Protein AF-A0A2V9NYI6-F1 (afdb_monomer)

Structure (mmCIF, N/CA/C/O backbone):
data_AF-A0A2V9NYI6-F1
#
_entry.id   AF-A0A2V9NYI6-F1
#
loop_
_atom_site.group_PDB
_atom_site.id
_atom_site.type_symbol
_atom_site.label_atom_id
_atom_site.label_alt_id
_atom_site.label_comp_id
_atom_site.label_asym_id
_atom_site.label_entity_id
_atom_site.label_seq_id
_atom_site.pdbx_PDB_ins_code
_atom_site.Cartn_x
_atom_site.Cartn_y
_atom_site.Cartn_z
_atom_site.occupancy
_atom_site.B_iso_or_equiv
_atom_site.auth_seq_id
_atom_site.auth_comp_id
_atom_site.auth_asym_id
_atom_site.auth_atom_id
_atom_site.pdbx_PDB_model_num
ATOM 1 N N . GLY A 1 1 ? 10.984 2.498 -22.097 1.00 88.19 1 GLY A N 1
ATOM 2 C CA . GLY A 1 1 ? 9.649 2.564 -21.477 1.00 88.19 1 GLY A CA 1
ATOM 3 C C . GLY A 1 1 ? 9.817 3.025 -20.049 1.00 88.19 1 GLY A C 1
ATOM 4 O O . GLY A 1 1 ? 10.880 3.560 -19.742 1.00 88.19 1 GLY A O 1
ATOM 5 N N . GLY A 1 2 ? 8.797 2.818 -19.221 1.00 92.88 2 GLY A N 1
ATOM 6 C CA . GLY A 1 2 ? 8.799 3.227 -17.817 1.00 92.88 2 GLY A CA 1
ATOM 7 C C . GLY A 1 2 ? 8.764 4.742 -17.601 1.00 92.88 2 GLY A C 1
ATOM 8 O O . GLY A 1 2 ? 8.770 5.533 -18.553 1.00 92.88 2 GLY A O 1
ATOM 9 N N . PHE A 1 3 ? 8.763 5.135 -16.338 1.00 96.25 3 PHE A N 1
ATOM 10 C CA . PHE A 1 3 ? 8.703 6.508 -15.846 1.00 96.25 3 PHE A CA 1
ATOM 11 C C . PHE A 1 3 ? 10.046 6.903 -15.227 1.00 96.25 3 PHE A C 1
ATOM 13 O O . PHE A 1 3 ? 10.869 6.061 -14.883 1.00 96.25 3 PHE A O 1
ATOM 20 N N . TYR A 1 4 ? 10.370 8.191 -15.194 1.00 95.12 4 TYR A N 1
ATOM 21 C CA . TYR A 1 4 ? 11.504 8.638 -14.378 1.00 95.12 4 TYR A CA 1
ATOM 22 C C . TYR A 1 4 ? 11.042 8.749 -12.931 1.00 95.12 4 TYR A C 1
ATOM 24 O O . TYR A 1 4 ? 9.894 9.123 -12.702 1.00 95.12 4 TYR A O 1
ATOM 32 N N . TRP A 1 5 ? 11.933 8.471 -11.978 1.00 93.31 5 TRP A N 1
ATOM 33 C CA . TRP A 1 5 ? 11.621 8.638 -10.557 1.00 93.31 5 TRP A CA 1
ATOM 34 C C . TRP A 1 5 ? 11.228 10.085 -10.221 1.00 93.31 5 TRP A C 1
ATOM 36 O O . TRP A 1 5 ? 10.284 10.328 -9.479 1.00 93.31 5 TRP A O 1
ATOM 46 N N . GLY A 1 6 ? 11.914 11.056 -10.827 1.00 93.69 6 GLY A N 1
ATOM 47 C CA . GLY A 1 6 ? 11.567 12.464 -10.711 1.00 93.69 6 GLY A CA 1
ATOM 48 C C . GLY A 1 6 ? 12.192 13.307 -11.816 1.00 93.69 6 GLY A C 1
ATOM 49 O O . GLY A 1 6 ? 13.133 12.888 -12.496 1.00 93.69 6 GLY A O 1
ATOM 50 N N . VAL A 1 7 ? 11.656 14.511 -11.986 1.00 94.50 7 VAL A N 1
ATOM 51 C CA . VAL A 1 7 ? 12.151 15.545 -12.902 1.00 94.50 7 VAL A CA 1
ATOM 52 C C . VAL A 1 7 ? 12.201 16.888 -12.174 1.00 94.50 7 VAL A C 1
ATOM 54 O O . VAL A 1 7 ? 11.566 17.052 -11.133 1.00 94.50 7 VAL A O 1
ATOM 57 N N . ASP A 1 8 ? 12.983 17.828 -12.692 1.00 91.88 8 ASP A N 1
ATOM 58 C CA . ASP A 1 8 ? 12.976 19.218 -12.238 1.00 91.88 8 ASP A CA 1
ATOM 59 C C . ASP A 1 8 ? 11.776 20.010 -12.796 1.00 91.88 8 ASP A C 1
ATOM 61 O O . ASP A 1 8 ? 10.969 19.499 -13.580 1.00 91.88 8 ASP A O 1
ATOM 65 N N . ASP A 1 9 ? 11.682 21.290 -12.427 1.00 92.44 9 ASP A N 1
ATOM 66 C CA . ASP A 1 9 ? 10.608 22.205 -12.849 1.00 92.44 9 ASP A CA 1
ATOM 67 C C . ASP A 1 9 ? 10.591 22.485 -14.368 1.00 92.44 9 ASP A C 1
ATOM 69 O O . ASP A 1 9 ? 9.656 23.096 -14.893 1.00 92.44 9 ASP A O 1
ATOM 73 N N . HIS A 1 10 ? 11.613 22.035 -15.102 1.00 94.19 10 HIS A N 1
ATOM 74 C CA . HIS A 1 10 ? 11.709 22.099 -16.561 1.00 94.19 10 HIS A CA 1
ATOM 75 C C . HIS A 1 10 ? 11.450 20.740 -17.232 1.00 94.19 10 HIS A C 1
ATOM 77 O O . HIS A 1 10 ? 11.615 20.602 -18.451 1.00 94.19 10 HIS A O 1
ATOM 83 N N . GLY A 1 11 ? 11.047 19.732 -16.457 1.00 94.19 11 GLY A N 1
ATOM 84 C CA . GLY A 1 11 ? 10.798 18.376 -16.932 1.00 94.19 11 GLY A CA 1
ATOM 85 C C . GLY A 1 11 ? 12.071 17.611 -17.299 1.00 94.19 11 GLY A C 1
ATOM 86 O O . GLY A 1 11 ? 11.992 16.640 -18.053 1.00 94.19 11 GLY A O 1
ATOM 87 N N . GLN A 1 12 ? 13.241 18.042 -16.818 1.00 94.50 12 GLN A N 1
ATOM 88 C CA . GLN A 1 12 ? 14.518 17.377 -17.063 1.00 94.50 12 GLN A CA 1
ATOM 89 C C . GLN A 1 12 ? 14.893 16.463 -15.898 1.00 94.50 12 GLN A C 1
ATOM 91 O O . GLN A 1 12 ? 14.591 16.724 -14.736 1.00 94.50 12 GLN A O 1
ATOM 96 N N . VAL A 1 13 ? 15.583 15.370 -16.211 1.00 92.56 13 VAL A N 1
ATOM 97 C CA . VAL A 1 13 ? 16.106 14.459 -15.191 1.00 92.56 13 VAL A CA 1
ATOM 98 C C . VAL A 1 13 ? 17.299 15.117 -14.501 1.00 92.56 13 VAL A C 1
ATOM 100 O O . VAL A 1 13 ? 18.278 15.479 -15.154 1.00 92.56 13 VAL A O 1
ATOM 103 N N . SER A 1 14 ? 17.230 15.247 -13.177 1.00 88.75 14 SER A N 1
ATOM 104 C CA . SER A 1 14 ? 18.322 15.795 -12.372 1.00 88.75 14 SER A CA 1
ATOM 105 C C . SER A 1 14 ? 19.347 14.718 -12.003 1.00 88.75 14 SER A C 1
ATOM 107 O O . SER A 1 14 ? 19.057 13.520 -12.021 1.00 88.75 14 SER A O 1
ATOM 109 N N . SER A 1 15 ? 20.548 15.133 -11.590 1.00 87.25 15 SER A N 1
ATOM 110 C CA . SER A 1 15 ? 21.557 14.212 -11.047 1.00 87.25 15 SER A CA 1
ATOM 111 C C . SER A 1 15 ? 21.114 13.531 -9.749 1.00 87.25 15 SER A C 1
ATOM 113 O O . SER A 1 15 ? 21.658 12.489 -9.402 1.00 87.25 15 SER A O 1
ATOM 115 N N . PHE A 1 16 ? 20.151 14.119 -9.032 1.00 86.94 16 PHE A N 1
ATOM 116 C CA . PHE A 1 16 ? 19.568 13.525 -7.833 1.00 86.94 16 PHE A CA 1
ATOM 117 C C . PHE A 1 16 ? 18.639 12.363 -8.192 1.00 86.94 16 PHE A C 1
ATOM 119 O O . PHE A 1 16 ? 18.794 11.268 -7.659 1.00 86.94 16 PHE A O 1
ATOM 126 N N . TYR A 1 17 ? 17.711 12.578 -9.128 1.00 88.81 17 TYR A N 1
ATOM 127 C CA . TYR A 1 17 ? 16.743 11.551 -9.511 1.00 88.81 17 TYR A CA 1
ATOM 128 C C . TYR A 1 17 ? 17.335 10.477 -10.421 1.00 88.81 17 TYR A C 1
ATOM 130 O O . TYR A 1 17 ? 16.938 9.318 -10.322 1.00 88.81 17 TYR A O 1
ATOM 138 N N . THR A 1 18 ? 18.340 10.824 -11.232 1.00 88.88 18 THR A N 1
ATOM 139 C CA . THR A 1 18 ? 18.958 9.934 -12.229 1.00 88.88 18 THR A CA 1
ATOM 140 C C . THR A 1 18 ? 17.935 9.370 -13.232 1.00 88.88 18 THR A C 1
ATOM 142 O O . THR A 1 18 ? 16.740 9.646 -13.153 1.00 88.88 18 THR A O 1
ATOM 145 N N . ASP A 1 19 ? 18.383 8.610 -14.233 1.00 92.62 19 ASP A N 1
ATOM 146 C CA . ASP A 1 19 ? 17.504 8.051 -15.272 1.00 92.62 19 ASP A CA 1
ATOM 147 C C . ASP A 1 19 ? 17.144 6.569 -15.074 1.00 92.62 19 ASP A C 1
ATOM 149 O O . ASP A 1 19 ? 16.480 5.975 -15.935 1.00 92.62 19 ASP A O 1
ATOM 153 N N . ARG A 1 20 ? 17.542 5.993 -13.931 1.00 93.38 20 ARG A N 1
ATOM 154 C CA . ARG A 1 20 ? 17.154 4.643 -13.509 1.00 93.38 20 ARG A CA 1
ATOM 155 C C . ARG A 1 20 ? 15.648 4.530 -13.278 1.00 93.38 20 ARG A C 1
ATOM 157 O O . ARG A 1 20 ? 14.917 5.522 -13.238 1.00 93.38 20 ARG A O 1
ATOM 164 N N . LYS A 1 21 ? 15.195 3.289 -13.152 1.00 95.75 21 LYS A N 1
ATOM 165 C CA . LYS A 1 21 ? 13.795 2.905 -12.997 1.00 95.75 21 LYS A CA 1
ATOM 166 C C . LYS A 1 21 ? 13.643 2.194 -11.667 1.00 95.75 21 LYS A C 1
ATOM 168 O O . LYS A 1 21 ? 14.296 1.181 -11.439 1.00 95.75 21 LYS A O 1
ATOM 173 N N . GLU A 1 22 ? 12.815 2.749 -10.798 1.00 95.56 22 GLU A N 1
ATOM 174 C CA . GLU A 1 22 ? 12.579 2.224 -9.455 1.00 95.56 22 GLU A CA 1
ATOM 175 C C . GLU A 1 22 ? 11.154 1.735 -9.373 1.00 95.56 22 GLU A C 1
ATOM 177 O O . GLU A 1 22 ? 10.208 2.466 -9.683 1.00 95.56 22 GLU A O 1
ATOM 182 N N . LEU A 1 23 ? 11.015 0.466 -9.011 1.00 97.44 23 LEU A N 1
ATOM 183 C CA . LEU A 1 23 ? 9.794 -0.254 -9.299 1.00 97.44 23 LEU A CA 1
ATOM 184 C C . LEU A 1 23 ? 8.616 0.199 -8.434 1.00 97.44 23 LEU A C 1
ATOM 186 O O . LEU A 1 23 ? 7.486 0.188 -8.912 1.00 97.44 23 LEU A O 1
ATOM 190 N N . TYR A 1 24 ? 8.883 0.701 -7.228 1.00 97.81 24 TYR A N 1
ATOM 191 C CA . TYR A 1 24 ? 7.901 1.419 -6.417 1.00 97.81 24 TYR A CA 1
ATOM 192 C C . TYR A 1 24 ? 7.242 2.570 -7.200 1.00 97.81 24 TYR A C 1
ATOM 194 O O . TYR A 1 24 ? 6.019 2.663 -7.292 1.00 97.81 24 TYR A O 1
ATOM 202 N N . GLY A 1 25 ? 8.048 3.426 -7.837 1.00 97.06 25 GLY A N 1
ATOM 203 C CA . GLY A 1 25 ? 7.551 4.582 -8.589 1.00 97.06 25 GLY A CA 1
ATOM 204 C C . GLY A 1 25 ? 6.840 4.174 -9.880 1.00 97.06 25 GLY A C 1
ATOM 205 O O . GLY A 1 25 ? 5.791 4.725 -10.216 1.00 97.06 25 GLY A O 1
ATOM 206 N N . GLU A 1 26 ? 7.368 3.164 -10.577 1.00 98.25 26 GLU A N 1
ATOM 207 C CA . GLU A 1 26 ? 6.705 2.548 -11.738 1.00 98.25 26 GLU A CA 1
ATOM 208 C C . GLU A 1 26 ? 5.322 1.990 -11.365 1.00 98.25 26 GLU A C 1
ATOM 210 O O . GLU A 1 26 ? 4.350 2.188 -12.100 1.00 98.25 26 GLU A O 1
ATOM 215 N N . SER A 1 27 ? 5.224 1.342 -10.199 1.00 98.44 27 SER A N 1
ATOM 216 C CA . SER A 1 27 ? 3.981 0.793 -9.659 1.00 98.44 27 SER A CA 1
ATOM 217 C C . SER A 1 27 ? 2.930 1.884 -9.442 1.00 98.44 27 SER A C 1
ATOM 219 O O . SER A 1 27 ? 1.807 1.773 -9.938 1.00 98.44 27 SER A O 1
ATOM 221 N N . PHE A 1 28 ? 3.301 2.991 -8.791 1.00 98.50 28 PHE A N 1
ATOM 222 C CA . PHE A 1 28 ? 2.385 4.112 -8.563 1.00 98.50 28 PHE A CA 1
ATOM 223 C C . PHE A 1 28 ? 1.978 4.836 -9.849 1.00 98.50 28 PHE A C 1
ATOM 225 O O . PHE A 1 28 ? 0.821 5.239 -9.993 1.00 98.50 28 PHE A O 1
ATOM 232 N N . ALA A 1 29 ? 2.885 4.974 -10.818 1.00 98.25 29 ALA A N 1
ATOM 233 C CA . ALA A 1 29 ? 2.543 5.543 -12.118 1.00 98.25 29 ALA A CA 1
ATOM 234 C C . ALA A 1 29 ? 1.521 4.668 -12.867 1.00 98.25 29 ALA A C 1
ATOM 236 O O . ALA A 1 29 ? 0.571 5.184 -13.467 1.00 98.25 29 ALA A O 1
ATOM 237 N N . MET A 1 30 ? 1.668 3.341 -12.784 1.00 98.62 30 MET A N 1
ATOM 238 C CA . MET A 1 30 ? 0.689 2.394 -13.314 1.00 98.62 30 MET A CA 1
ATOM 239 C C . MET A 1 30 ? -0.650 2.480 -12.570 1.00 98.62 30 MET A C 1
ATOM 241 O O . MET A 1 30 ? -1.689 2.572 -13.229 1.00 98.62 30 MET A O 1
ATOM 245 N N . TYR A 1 31 ? -0.633 2.501 -11.232 1.00 98.75 31 TYR A N 1
ATOM 246 C CA . TYR A 1 31 ? -1.831 2.659 -10.401 1.00 98.75 31 TYR A CA 1
ATOM 247 C C . TYR A 1 31 ? -2.599 3.925 -10.789 1.00 98.75 31 TYR A C 1
ATOM 249 O O . TYR A 1 31 ? -3.788 3.861 -11.098 1.00 98.75 31 TYR A O 1
ATOM 257 N N . GLY A 1 32 ? -1.913 5.071 -10.858 1.00 98.38 32 GLY A N 1
ATOM 258 C CA . GLY A 1 32 ? -2.522 6.351 -11.214 1.00 98.38 32 GLY A CA 1
ATOM 259 C C . GLY A 1 32 ? -3.162 6.334 -12.603 1.00 98.38 32 GLY A C 1
ATOM 260 O O . GLY A 1 32 ? -4.282 6.815 -12.772 1.00 98.38 32 GLY A O 1
ATOM 261 N N . ALA A 1 33 ? -2.501 5.728 -13.594 1.00 98.56 33 ALA A N 1
ATOM 262 C CA . ALA A 1 33 ? -3.057 5.576 -14.938 1.00 98.56 33 ALA A CA 1
ATOM 263 C C . ALA A 1 33 ? -4.285 4.643 -14.968 1.00 98.56 33 ALA A C 1
ATOM 265 O O . ALA A 1 33 ? -5.275 4.948 -15.638 1.00 98.56 33 ALA A O 1
ATOM 266 N N . ALA A 1 34 ? -4.257 3.536 -14.218 1.00 98.69 34 ALA A N 1
ATOM 267 C CA . ALA A 1 34 ? -5.380 2.606 -14.107 1.00 98.69 34 ALA A CA 1
ATOM 268 C C . ALA A 1 34 ? -6.585 3.241 -13.388 1.00 98.69 34 ALA A C 1
ATOM 270 O O . ALA A 1 34 ? -7.704 3.183 -13.900 1.00 98.69 34 ALA A O 1
ATOM 271 N N . ALA A 1 35 ? -6.360 3.929 -12.267 1.00 98.31 35 ALA A N 1
ATOM 272 C CA . ALA A 1 35 ? -7.393 4.660 -11.535 1.00 98.31 35 ALA A CA 1
ATOM 273 C C . ALA A 1 35 ? -7.983 5.812 -12.371 1.00 98.31 35 ALA A C 1
ATOM 275 O O . ALA A 1 35 ? -9.201 5.999 -12.412 1.00 98.31 35 ALA A O 1
ATOM 276 N N . ALA A 1 36 ? -7.150 6.546 -13.119 1.00 98.44 36 ALA A N 1
ATOM 277 C CA . ALA A 1 36 ? -7.620 7.569 -14.053 1.00 98.44 36 ALA A CA 1
ATOM 278 C C . ALA A 1 36 ? -8.498 6.964 -15.159 1.00 98.44 36 ALA A C 1
ATOM 280 O O . ALA A 1 36 ? -9.546 7.526 -15.488 1.00 98.44 36 ALA A O 1
ATOM 281 N N . SER A 1 37 ? -8.122 5.800 -15.700 1.00 98.38 37 SER A N 1
ATOM 282 C CA . SER A 1 37 ? -8.957 5.059 -16.650 1.00 98.38 37 SER A CA 1
ATOM 283 C C . SER A 1 37 ? -10.294 4.656 -16.030 1.00 98.38 37 SER A C 1
ATOM 285 O O . SER A 1 37 ? -11.325 4.808 -16.680 1.00 98.38 37 SER A O 1
ATOM 287 N N . GLN A 1 38 ? -10.303 4.170 -14.786 1.00 97.94 38 GLN A N 1
ATOM 288 C CA . GLN A 1 38 ? -11.533 3.791 -14.085 1.00 97.94 38 GLN A CA 1
ATOM 289 C C . GLN A 1 38 ? -12.474 4.989 -13.910 1.00 97.94 38 GLN A C 1
ATOM 291 O O . GLN A 1 38 ? -13.672 4.881 -14.162 1.00 97.94 38 GLN A O 1
ATOM 296 N N . ALA A 1 39 ? -11.930 6.142 -13.517 1.00 97.75 39 ALA A N 1
ATOM 297 C CA . ALA A 1 39 ? -12.712 7.341 -13.236 1.00 97.75 39 ALA A CA 1
ATOM 298 C C . ALA A 1 39 ? -13.228 8.050 -14.500 1.00 97.75 39 ALA A C 1
ATOM 300 O O . ALA A 1 39 ? -14.298 8.655 -14.473 1.00 97.75 39 ALA A O 1
ATOM 301 N N . THR A 1 40 ? -12.471 8.010 -15.600 1.00 98.12 40 THR A N 1
ATOM 302 C CA . THR A 1 40 ? -12.741 8.838 -16.794 1.00 98.12 40 THR A CA 1
ATOM 303 C C . THR A 1 40 ? -13.152 8.047 -18.029 1.00 98.12 40 THR A C 1
ATOM 305 O O . THR A 1 40 ? -13.671 8.632 -18.977 1.00 98.12 40 THR A O 1
ATOM 308 N N . SER A 1 41 ? -12.918 6.731 -18.045 1.00 96.62 41 SER A N 1
ATOM 309 C CA . SER A 1 41 ? -13.017 5.887 -19.244 1.00 96.62 41 SER A CA 1
ATOM 310 C C . SER A 1 41 ? -12.140 6.353 -20.423 1.00 96.62 41 SER A C 1
ATOM 312 O O . SER A 1 41 ? -12.419 5.990 -21.567 1.00 96.62 41 SER A O 1
ATOM 314 N N . ASP A 1 42 ? -11.084 7.148 -20.185 1.00 97.38 42 ASP A N 1
ATOM 315 C CA . ASP A 1 42 ? -10.164 7.585 -21.243 1.00 97.38 42 ASP A CA 1
ATOM 316 C C . ASP A 1 42 ? -9.298 6.406 -21.738 1.00 97.38 42 ASP A C 1
ATOM 318 O O . ASP A 1 42 ? -8.459 5.892 -20.986 1.00 97.38 42 ASP A O 1
ATOM 322 N N . PRO A 1 43 ? -9.415 5.992 -23.017 1.00 97.69 43 PRO A N 1
ATOM 323 C CA . PRO A 1 43 ? -8.613 4.898 -23.560 1.00 97.69 43 PRO A CA 1
ATOM 324 C C . PRO A 1 43 ? -7.103 5.181 -23.546 1.00 97.69 43 PRO A C 1
ATOM 326 O O . PRO A 1 43 ? -6.311 4.238 -23.569 1.00 97.69 43 PRO A O 1
ATOM 329 N N . LYS A 1 44 ? -6.669 6.448 -23.496 1.00 98.44 44 LYS A N 1
ATOM 330 C CA . LYS A 1 44 ? -5.244 6.798 -23.374 1.00 98.44 44 LYS A CA 1
ATOM 331 C C . LYS A 1 44 ? -4.697 6.477 -21.988 1.00 98.44 44 LYS A C 1
ATOM 333 O O . LYS A 1 44 ? -3.563 6.011 -21.896 1.00 98.44 44 LYS A O 1
ATOM 338 N N . ALA A 1 45 ? -5.490 6.697 -20.938 1.00 98.44 45 ALA A N 1
ATOM 339 C CA . ALA A 1 45 ? -5.114 6.347 -19.571 1.00 98.44 45 ALA A CA 1
ATOM 340 C C . ALA A 1 45 ? -4.970 4.825 -19.431 1.00 98.44 45 ALA A C 1
ATOM 342 O O . ALA A 1 45 ? -3.949 4.345 -18.938 1.00 98.44 45 ALA A O 1
ATOM 343 N N . LEU A 1 46 ? -5.923 4.065 -19.986 1.00 98.62 46 LEU A N 1
ATOM 344 C CA . LEU A 1 46 ? -5.834 2.606 -20.029 1.00 98.62 46 LEU A CA 1
ATOM 345 C C . LEU A 1 46 ? -4.582 2.137 -20.777 1.00 98.62 46 LEU A C 1
ATOM 347 O O . LEU A 1 46 ? -3.834 1.303 -20.274 1.00 98.62 46 LEU A O 1
ATOM 351 N N . LEU A 1 47 ? -4.325 2.689 -21.966 1.00 98.62 47 LEU A N 1
ATOM 352 C CA . LEU A 1 47 ? -3.152 2.330 -22.761 1.00 98.62 47 LEU A CA 1
ATOM 353 C C . LEU A 1 47 ? -1.840 2.642 -22.025 1.00 98.62 47 LEU A C 1
ATOM 355 O O . LEU A 1 47 ? -0.894 1.859 -22.113 1.00 98.62 47 LEU A O 1
ATOM 359 N N . LEU A 1 48 ? -1.773 3.756 -21.290 1.00 98.62 48 LEU A N 1
ATOM 360 C CA . LEU A 1 48 ? -0.613 4.097 -20.467 1.00 98.62 48 LEU A CA 1
ATOM 361 C C . LEU A 1 48 ? -0.391 3.056 -19.362 1.00 98.62 48 LEU A C 1
ATOM 363 O O . LEU A 1 48 ? 0.726 2.557 -19.234 1.00 98.62 48 LEU A O 1
ATOM 367 N N . ALA A 1 49 ? -1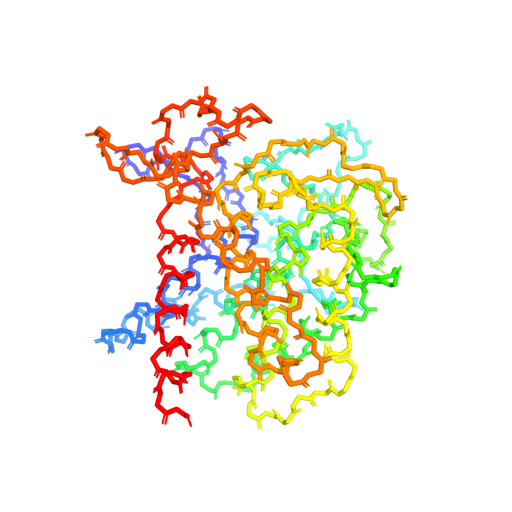.446 2.671 -18.637 1.00 98.62 49 ALA A N 1
ATOM 368 C CA . ALA A 1 49 ? -1.374 1.647 -17.593 1.00 98.62 49 ALA A CA 1
ATOM 369 C C . ALA A 1 49 ? -0.951 0.277 -18.157 1.00 98.62 49 ALA A C 1
ATOM 371 O O . ALA A 1 49 ? -0.061 -0.378 -17.620 1.00 98.62 49 ALA A O 1
ATOM 372 N N . GLN A 1 50 ? -1.512 -0.122 -19.303 1.00 98.81 50 GLN A N 1
ATOM 373 C CA . GLN A 1 50 ? -1.132 -1.353 -20.006 1.00 98.81 50 GLN A CA 1
ATOM 374 C C . GLN A 1 50 ? 0.340 -1.349 -20.434 1.00 98.81 50 GLN A C 1
ATOM 376 O O . GLN A 1 50 ? 1.029 -2.362 -20.322 1.00 98.81 50 GLN A O 1
ATOM 381 N N . ASN A 1 51 ? 0.834 -0.221 -20.949 1.00 98.56 51 ASN A N 1
ATOM 382 C CA . ASN A 1 51 ? 2.230 -0.093 -21.361 1.00 98.56 51 ASN A CA 1
ATOM 383 C C . ASN A 1 51 ? 3.183 -0.101 -20.161 1.00 98.56 51 ASN A C 1
ATOM 385 O O . ASN A 1 51 ? 4.260 -0.687 -20.268 1.00 98.56 51 ASN A O 1
ATOM 389 N N . ALA A 1 52 ? 2.783 0.501 -19.038 1.00 98.62 52 ALA A N 1
ATOM 390 C CA . ALA A 1 52 ? 3.516 0.436 -17.778 1.00 98.62 52 ALA A CA 1
ATOM 391 C C . ALA A 1 52 ? 3.623 -1.013 -17.285 1.00 98.62 52 ALA A C 1
ATOM 393 O O . ALA A 1 52 ? 4.735 -1.513 -17.128 1.00 98.62 52 ALA A O 1
ATOM 394 N N . PHE A 1 53 ? 2.495 -1.728 -17.183 1.00 98.81 53 PHE A N 1
ATOM 395 C CA . PHE A 1 53 ? 2.465 -3.145 -16.810 1.00 98.81 53 PHE A CA 1
ATOM 396 C C . PHE A 1 53 ? 3.364 -4.000 -17.699 1.00 98.81 53 PHE A C 1
ATOM 398 O O . PHE A 1 53 ? 4.213 -4.728 -17.201 1.00 98.81 53 PHE A O 1
ATOM 405 N N . ARG A 1 54 ? 3.224 -3.894 -19.027 1.00 98.69 54 ARG A N 1
ATOM 406 C CA . ARG A 1 54 ? 4.046 -4.681 -19.960 1.00 98.69 54 ARG A CA 1
ATOM 407 C C . ARG A 1 54 ? 5.531 -4.388 -19.783 1.00 98.69 54 ARG A C 1
ATOM 409 O O . ARG A 1 54 ? 6.341 -5.303 -19.899 1.00 98.69 54 ARG A O 1
ATOM 416 N N . TRP A 1 55 ? 5.898 -3.131 -19.528 1.00 98.56 55 TRP A N 1
ATOM 417 C CA . TRP A 1 55 ? 7.289 -2.760 -19.293 1.00 98.56 55 TRP A CA 1
ATOM 418 C C . TRP A 1 55 ? 7.807 -3.345 -17.972 1.00 98.56 55 TRP A C 1
ATOM 420 O O . TRP A 1 55 ? 8.855 -3.989 -17.999 1.00 98.56 55 TRP A O 1
ATOM 430 N N . ILE A 1 56 ? 7.050 -3.203 -16.878 1.00 98.62 56 ILE A N 1
ATOM 431 C CA . ILE A 1 56 ? 7.345 -3.801 -15.565 1.00 98.62 56 ILE A CA 1
ATOM 432 C C . ILE A 1 56 ? 7.506 -5.320 -15.696 1.00 98.62 56 ILE A C 1
ATOM 434 O O . ILE A 1 56 ? 8.550 -5.860 -15.341 1.00 98.62 56 ILE A O 1
ATOM 438 N N . ASP A 1 57 ? 6.520 -6.010 -16.271 1.00 98.56 57 ASP A N 1
ATOM 439 C CA . ASP A 1 57 ? 6.513 -7.473 -16.347 1.00 98.56 57 ASP A CA 1
ATOM 440 C C . ASP A 1 57 ? 7.641 -8.025 -17.220 1.00 98.56 57 ASP A C 1
ATOM 442 O O . ASP A 1 57 ? 8.268 -9.020 -16.876 1.00 98.56 57 ASP A O 1
ATOM 446 N N . THR A 1 58 ? 7.954 -7.348 -18.328 1.00 98.31 58 THR A N 1
ATOM 447 C CA . THR A 1 58 ? 9.005 -7.801 -19.252 1.00 98.31 58 THR A CA 1
ATOM 448 C C . THR A 1 58 ? 10.408 -7.660 -18.662 1.00 98.31 58 THR A C 1
ATOM 450 O O . THR A 1 58 ? 11.266 -8.495 -18.941 1.00 98.31 58 THR A O 1
ATOM 453 N N . HIS A 1 59 ? 10.672 -6.590 -17.906 1.00 98.25 59 HIS A N 1
ATOM 454 C CA . HIS A 1 59 ? 12.040 -6.230 -17.509 1.00 98.25 59 HIS A CA 1
ATOM 455 C C . HIS A 1 59 ? 12.342 -6.530 -16.040 1.00 98.25 59 HIS A C 1
ATOM 457 O O . HIS A 1 59 ? 13.492 -6.810 -15.708 1.00 98.25 59 HIS A O 1
ATOM 463 N N . ALA A 1 60 ? 11.336 -6.451 -15.167 1.00 98.06 60 ALA A N 1
ATOM 464 C CA . ALA A 1 60 ? 11.525 -6.491 -13.722 1.00 98.06 60 ALA A CA 1
ATOM 465 C C . ALA A 1 60 ? 11.015 -7.773 -13.059 1.00 98.06 60 ALA A C 1
ATOM 467 O O . ALA A 1 60 ? 11.416 -8.034 -11.928 1.00 98.06 60 ALA A O 1
ATOM 468 N N . HIS A 1 61 ? 10.164 -8.574 -13.713 1.00 98.69 61 HIS A N 1
ATOM 469 C CA . HIS A 1 61 ? 9.748 -9.870 -13.161 1.00 98.69 61 HIS A CA 1
ATOM 470 C C . HIS A 1 61 ? 10.956 -10.807 -13.041 1.00 98.69 61 HIS A C 1
ATOM 472 O O . HIS A 1 61 ? 11.766 -10.912 -13.963 1.00 98.69 61 HIS A O 1
ATOM 478 N N . ASP A 1 62 ? 11.086 -11.490 -11.905 1.00 98.38 62 ASP A N 1
ATOM 479 C CA . ASP A 1 62 ? 12.092 -12.524 -11.674 1.00 98.38 62 ASP A CA 1
ATOM 480 C C . ASP A 1 62 ? 11.496 -13.901 -12.015 1.00 98.38 62 ASP A C 1
ATOM 482 O O . ASP A 1 62 ? 10.854 -14.526 -11.164 1.00 98.38 62 ASP A O 1
ATOM 486 N N . PRO A 1 63 ? 11.741 -14.448 -13.222 1.00 97.00 63 PRO A N 1
ATOM 487 C CA . PRO A 1 63 ? 11.172 -15.733 -13.618 1.00 97.00 63 PRO A CA 1
ATOM 488 C C . PRO A 1 63 ? 11.771 -16.918 -12.851 1.00 97.00 63 PRO A C 1
ATOM 490 O O . PRO A 1 63 ? 11.263 -18.034 -12.964 1.00 97.00 63 PRO A O 1
ATOM 493 N N . ARG A 1 64 ? 12.872 -16.718 -12.111 1.00 97.50 64 ARG A N 1
ATOM 494 C CA . ARG A 1 64 ? 13.568 -17.783 -11.385 1.00 97.50 64 ARG A CA 1
ATOM 495 C C . ARG A 1 64 ? 13.042 -17.937 -9.964 1.00 97.50 64 ARG A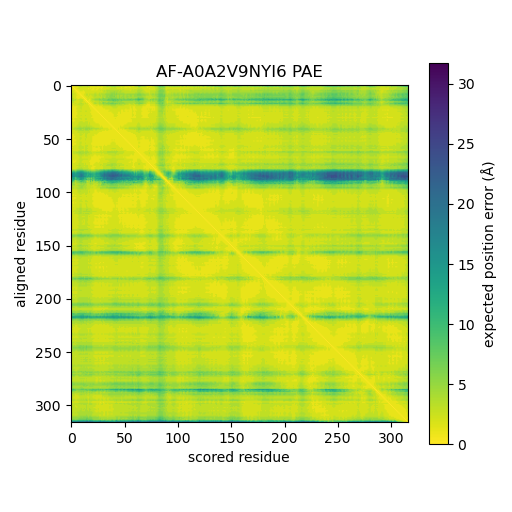 C 1
ATOM 497 O O . ARG A 1 64 ? 12.809 -19.067 -9.544 1.00 97.50 64 ARG A O 1
ATOM 504 N N . ASN A 1 65 ? 12.896 -16.838 -9.223 1.00 98.00 65 ASN A N 1
ATOM 505 C CA . ASN A 1 65 ? 12.494 -16.878 -7.807 1.00 98.00 65 ASN A CA 1
ATOM 506 C C . ASN A 1 65 ? 11.105 -16.274 -7.539 1.00 98.00 65 ASN A C 1
ATOM 508 O O . ASN A 1 65 ? 10.629 -16.317 -6.396 1.00 98.00 65 ASN A O 1
ATOM 512 N N . GLY A 1 66 ? 10.463 -15.724 -8.571 1.00 98.31 66 GLY A N 1
ATOM 513 C CA . GLY A 1 66 ? 9.200 -15.001 -8.489 1.00 98.31 66 GLY A CA 1
ATOM 514 C C . GLY A 1 66 ? 9.338 -13.611 -7.870 1.00 98.31 66 GLY A C 1
ATOM 515 O O . GLY A 1 66 ? 10.335 -13.291 -7.204 1.00 98.31 66 GLY A O 1
ATOM 516 N N . GLY A 1 67 ? 8.303 -12.797 -8.059 1.00 98.56 67 GLY A N 1
ATOM 517 C CA . GLY A 1 67 ? 8.284 -11.386 -7.667 1.00 98.56 67 GLY A CA 1
ATOM 518 C C . GLY A 1 67 ? 9.110 -10.514 -8.606 1.00 98.56 67 GLY A C 1
ATOM 519 O O . GLY A 1 67 ? 9.355 -10.899 -9.748 1.00 98.56 67 GLY A O 1
ATOM 520 N N . TYR A 1 68 ? 9.532 -9.343 -8.138 1.00 98.62 68 TYR A N 1
ATOM 521 C CA . TYR A 1 68 ? 10.118 -8.318 -8.996 1.00 98.62 68 TYR A CA 1
ATOM 522 C C . TYR A 1 68 ? 11.403 -7.713 -8.423 1.00 98.62 68 TYR A C 1
ATOM 524 O O . TYR A 1 68 ? 11.574 -7.640 -7.210 1.00 98.62 68 TYR A O 1
ATOM 532 N N . PHE A 1 69 ? 12.318 -7.297 -9.300 1.00 97.56 69 PHE A N 1
ATOM 533 C CA . PHE A 1 69 ? 13.556 -6.607 -8.928 1.00 97.56 69 PHE A CA 1
ATOM 534 C C . PHE A 1 69 ? 13.314 -5.126 -8.628 1.00 97.56 69 PHE A C 1
ATOM 536 O O . PHE A 1 69 ? 12.562 -4.460 -9.331 1.00 97.56 69 PHE A O 1
ATOM 543 N N . GLU A 1 70 ? 14.013 -4.596 -7.627 1.00 95.56 70 GLU A N 1
ATOM 544 C CA . GLU A 1 70 ? 13.770 -3.252 -7.091 1.00 95.56 70 GLU A CA 1
ATOM 545 C C . GLU A 1 70 ? 14.117 -2.109 -8.059 1.00 95.56 70 GLU A C 1
ATOM 547 O O . GLU A 1 70 ? 13.364 -1.145 -8.207 1.00 95.56 70 GLU A O 1
ATOM 552 N N . VAL A 1 71 ? 15.283 -2.207 -8.710 1.00 95.19 71 VAL A N 1
ATOM 553 C CA . VAL A 1 71 ? 15.878 -1.114 -9.489 1.00 95.19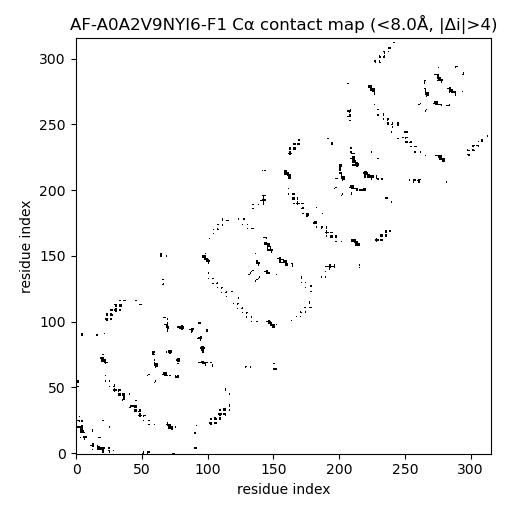 71 VAL A CA 1
ATOM 554 C C . VAL A 1 71 ? 16.446 -1.636 -10.806 1.00 95.19 71 VAL A C 1
ATOM 556 O O . VAL A 1 71 ? 17.172 -2.634 -10.848 1.00 95.19 71 VAL A O 1
ATOM 559 N N . LEU A 1 72 ? 16.145 -0.927 -11.892 1.00 96.06 72 LEU A N 1
ATOM 560 C CA . LEU A 1 72 ? 16.615 -1.220 -13.239 1.00 96.06 72 LEU A CA 1
ATOM 561 C C . LEU A 1 72 ? 17.298 -0.001 -13.859 1.00 96.06 72 LEU A C 1
ATOM 563 O O . LEU A 1 72 ? 17.003 1.149 -13.530 1.00 96.06 72 LEU A O 1
ATOM 567 N N . THR A 1 73 ? 18.183 -0.242 -14.823 1.00 95.44 73 THR A N 1
ATOM 568 C CA . THR A 1 73 ? 18.684 0.822 -15.697 1.00 95.44 73 THR A CA 1
ATOM 569 C C . THR A 1 73 ? 17.554 1.378 -16.564 1.00 95.44 73 THR A C 1
ATOM 571 O O . THR A 1 73 ? 16.490 0.769 -16.712 1.00 95.44 73 THR A O 1
ATOM 574 N N . ARG A 1 74 ? 17.805 2.516 -17.214 1.00 94.62 74 ARG A N 1
ATOM 575 C CA . ARG A 1 74 ? 16.889 3.127 -18.186 1.00 94.62 74 ARG A CA 1
ATOM 576 C C . ARG A 1 74 ? 16.417 2.148 -19.272 1.00 94.62 74 ARG A C 1
ATOM 578 O O . ARG A 1 74 ? 15.268 2.209 -19.712 1.00 94.62 74 ARG A O 1
ATOM 585 N N . GLU A 1 75 ? 17.296 1.249 -19.701 1.00 95.69 75 GLU A N 1
ATOM 586 C CA . GLU A 1 75 ? 17.051 0.232 -20.731 1.00 95.69 75 GLU A CA 1
ATOM 587 C C . GLU A 1 75 ? 16.309 -1.002 -20.194 1.00 95.69 75 GLU A C 1
ATOM 589 O O . GLU A 1 75 ? 15.996 -1.900 -20.970 1.00 95.69 75 GLU A O 1
ATOM 594 N N . GLY A 1 76 ? 16.013 -1.056 -18.892 1.00 96.56 76 GLY A N 1
ATOM 595 C CA . GLY A 1 76 ? 15.331 -2.182 -18.258 1.00 96.56 76 GLY A CA 1
ATOM 596 C C . GLY A 1 76 ? 16.257 -3.353 -17.931 1.00 96.56 76 GLY A C 1
ATOM 597 O O . GLY A 1 76 ? 15.815 -4.498 -17.927 1.00 96.56 76 GLY A O 1
ATOM 598 N N . LYS A 1 77 ? 17.547 -3.098 -17.671 1.00 96.94 77 LYS A N 1
ATOM 599 C CA . LYS A 1 77 ? 18.450 -4.120 -17.128 1.00 96.94 77 LYS A CA 1
ATOM 600 C C . LYS A 1 77 ? 18.416 -4.076 -15.603 1.00 96.94 77 LYS A C 1
ATOM 602 O O . LYS A 1 77 ? 18.616 -3.010 -15.030 1.00 96.94 77 LYS A O 1
ATOM 607 N N . VAL A 1 78 ? 18.233 -5.227 -14.959 1.00 95.88 78 VAL A N 1
ATOM 608 C CA . VAL A 1 78 ? 18.327 -5.362 -13.496 1.00 95.88 78 VAL A CA 1
ATOM 609 C C . VAL A 1 78 ? 19.678 -4.844 -13.004 1.00 95.88 78 VAL A C 1
ATOM 611 O O . VAL A 1 78 ? 20.728 -5.186 -13.561 1.00 95.88 78 VAL A O 1
ATOM 614 N N . MET A 1 79 ? 19.641 -3.986 -11.987 1.00 93.56 79 MET A N 1
ATOM 615 C CA . MET A 1 79 ? 20.843 -3.479 -11.338 1.00 93.56 79 MET A CA 1
ATOM 616 C C . MET A 1 79 ? 21.247 -4.412 -10.195 1.00 93.56 79 MET A C 1
ATOM 618 O O . MET A 1 79 ? 20.439 -4.745 -9.331 1.00 93.56 79 MET A O 1
ATOM 622 N N . GLU A 1 80 ? 22.509 -4.832 -10.204 1.00 89.75 80 GLU A N 1
ATOM 623 C CA . GLU A 1 80 ? 23.072 -5.728 -9.194 1.00 89.75 80 GLU A CA 1
ATOM 624 C C . GLU A 1 80 ? 23.524 -4.951 -7.958 1.00 89.75 80 GLU A C 1
ATOM 626 O O . GLU A 1 80 ? 23.906 -3.780 -8.053 1.00 89.75 80 GLU A O 1
ATOM 631 N N . ALA A 1 81 ? 23.523 -5.623 -6.807 1.00 84.62 81 ALA A N 1
ATOM 632 C CA . ALA A 1 81 ? 24.017 -5.042 -5.569 1.00 84.62 81 ALA A CA 1
ATOM 633 C C . ALA A 1 81 ? 25.505 -4.692 -5.702 1.00 84.62 81 ALA A C 1
ATOM 635 O O . ALA A 1 81 ? 26.326 -5.519 -6.109 1.00 84.62 81 ALA A O 1
ATOM 636 N N . ASP A 1 82 ? 25.861 -3.471 -5.314 1.00 77.75 82 ASP A N 1
ATOM 637 C CA . ASP A 1 82 ? 27.255 -3.081 -5.158 1.00 77.75 82 ASP A CA 1
ATOM 638 C C . ASP A 1 82 ? 27.735 -3.517 -3.769 1.00 77.75 82 ASP A C 1
ATOM 640 O O . ASP A 1 82 ? 27.311 -2.969 -2.754 1.00 77.75 82 ASP A O 1
ATOM 644 N N . ALA A 1 83 ? 28.641 -4.497 -3.724 1.00 68.06 83 ALA A N 1
ATOM 645 C CA . ALA A 1 83 ? 29.212 -5.013 -2.480 1.00 68.06 83 ALA A CA 1
ATOM 646 C C . ALA A 1 83 ? 29.990 -3.954 -1.669 1.00 68.06 83 ALA A C 1
ATOM 648 O O . ALA A 1 83 ? 30.328 -4.201 -0.512 1.00 68.06 83 ALA A O 1
ATOM 649 N N . THR A 1 84 ? 30.305 -2.802 -2.269 1.00 66.56 84 THR A N 1
ATOM 650 C CA . THR A 1 84 ? 31.004 -1.687 -1.619 1.00 66.56 84 THR A CA 1
ATOM 651 C C . THR A 1 84 ? 30.072 -0.573 -1.144 1.00 66.56 84 THR A C 1
ATOM 653 O O . THR A 1 84 ? 30.499 0.280 -0.363 1.00 66.56 84 THR A O 1
ATOM 656 N N . ALA A 1 85 ? 28.805 -0.579 -1.568 1.00 64.75 85 ALA A N 1
ATOM 657 C CA . ALA A 1 85 ? 27.830 0.415 -1.151 1.00 64.75 85 ALA A CA 1
ATOM 658 C C . ALA A 1 85 ? 27.333 0.124 0.272 1.00 64.75 85 ALA A C 1
ATOM 660 O O . ALA A 1 85 ? 26.859 -0.971 0.573 1.00 64.75 85 ALA A O 1
ATOM 661 N N . SER A 1 86 ? 27.421 1.120 1.154 1.00 59.69 86 SER A N 1
ATOM 662 C CA . SER A 1 86 ? 26.781 1.084 2.469 1.00 59.69 86 SER A CA 1
ATOM 663 C C . SE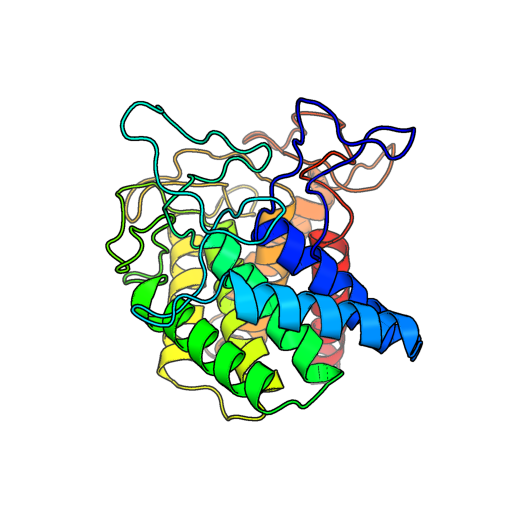R A 1 86 ? 25.427 1.788 2.408 1.00 59.69 86 SER A C 1
ATOM 665 O O . SER A 1 86 ? 25.383 2.975 2.087 1.00 59.69 86 SER A O 1
ATOM 667 N N . GLY A 1 87 ? 24.352 1.092 2.780 1.00 64.62 87 GLY A N 1
ATOM 668 C CA . GLY A 1 87 ? 23.010 1.675 2.845 1.00 64.62 87 GLY A CA 1
ATOM 669 C C . GLY A 1 87 ? 22.298 1.743 1.491 1.00 64.62 87 GLY A C 1
ATOM 670 O O . GLY A 1 87 ? 22.797 1.248 0.477 1.00 64.62 87 GLY A O 1
ATOM 671 N N . SER A 1 88 ? 21.108 2.340 1.487 1.00 69.25 88 SER A N 1
ATOM 672 C CA . SER A 1 88 ? 20.367 2.583 0.257 1.00 69.25 88 SER A CA 1
ATOM 673 C C . SER A 1 88 ? 20.993 3.714 -0.558 1.00 69.25 88 SER A C 1
ATOM 675 O O . SER A 1 88 ? 21.566 4.670 -0.035 1.00 69.25 88 SER A O 1
ATOM 677 N N . ASN A 1 89 ? 20.928 3.576 -1.876 1.00 71.81 89 ASN A N 1
ATOM 678 C CA . ASN A 1 89 ? 21.645 4.420 -2.834 1.00 71.81 89 ASN A CA 1
ATOM 679 C C . ASN A 1 89 ? 20.782 4.794 -4.055 1.00 71.81 89 ASN A C 1
ATOM 681 O O . ASN A 1 89 ? 21.290 5.224 -5.097 1.00 71.81 89 ASN A O 1
ATOM 685 N N . SER A 1 90 ? 19.463 4.671 -3.904 1.00 79.31 90 SER A N 1
ATOM 686 C CA . SER A 1 90 ? 18.441 5.197 -4.811 1.00 79.31 90 SER A CA 1
ATOM 687 C C . SER A 1 90 ? 17.761 6.440 -4.200 1.00 79.31 90 SER A C 1
ATOM 689 O O . SER A 1 90 ? 17.810 6.601 -2.980 1.00 79.31 90 SER A O 1
ATOM 691 N N . PRO A 1 91 ? 17.147 7.361 -4.974 1.00 78.00 91 PRO A N 1
ATOM 692 C CA . PRO A 1 91 ? 16.476 8.537 -4.442 1.00 78.00 91 PRO A CA 1
ATOM 693 C C . PRO A 1 91 ? 15.204 8.122 -3.688 1.00 78.00 91 PRO A C 1
ATOM 695 O O . PRO A 1 91 ? 14.784 8.853 -2.798 1.00 78.00 91 PRO A O 1
ATOM 698 N N . GLY A 1 92 ? 14.633 6.951 -4.002 1.00 79.50 92 GLY A N 1
ATOM 699 C CA . GLY A 1 92 ? 13.584 6.301 -3.231 1.00 79.50 92 GLY A CA 1
ATOM 700 C C . GLY A 1 92 ? 14.065 5.591 -1.963 1.00 79.50 92 GLY A C 1
ATOM 701 O O . GLY A 1 92 ? 13.252 5.061 -1.220 1.00 79.50 92 GLY A O 1
ATOM 702 N N . GLY A 1 93 ? 15.371 5.563 -1.681 1.00 85.31 93 GLY A N 1
ATOM 703 C CA . GLY A 1 93 ? 15.898 4.921 -0.474 1.00 85.31 93 GLY A CA 1
ATOM 704 C C . GLY A 1 93 ? 15.834 3.389 -0.490 1.00 85.31 93 GLY A C 1
ATOM 705 O O . GLY A 1 93 ? 16.022 2.762 0.547 1.00 85.31 93 GLY A O 1
ATOM 706 N N . PHE A 1 94 ? 15.643 2.773 -1.655 1.00 87.06 94 PHE A N 1
ATOM 707 C CA . PHE A 1 94 ? 15.667 1.326 -1.860 1.00 87.06 94 PHE A CA 1
ATOM 708 C C . PHE A 1 94 ? 17.083 0.772 -2.061 1.00 87.06 94 PHE A C 1
ATOM 710 O O . PHE A 1 94 ? 17.953 1.427 -2.654 1.00 87.06 94 PHE A O 1
ATOM 717 N N . PHE A 1 95 ? 17.298 -0.468 -1.615 1.00 88.44 95 PHE A N 1
ATOM 718 C CA . PHE A 1 95 ? 18.549 -1.199 -1.801 1.00 88.44 95 PHE A CA 1
ATOM 719 C C . PHE A 1 95 ? 18.628 -1.835 -3.194 1.00 88.44 95 PHE A C 1
ATOM 721 O O . PHE A 1 95 ? 17.848 -2.721 -3.546 1.00 88.44 95 PHE A O 1
ATOM 728 N N . ILE A 1 96 ? 19.616 -1.416 -3.985 1.00 90.88 96 ILE A N 1
ATOM 729 C CA . ILE A 1 96 ? 19.870 -1.983 -5.314 1.00 90.88 96 ILE A CA 1
ATOM 730 C C . ILE A 1 96 ? 20.305 -3.453 -5.189 1.00 90.88 96 ILE A C 1
ATOM 732 O O . ILE A 1 96 ? 21.161 -3.782 -4.369 1.00 90.88 96 ILE A O 1
ATOM 736 N N . GLY A 1 97 ? 19.747 -4.329 -6.032 1.00 90.81 97 GLY A N 1
ATOM 737 C CA . GLY A 1 97 ? 20.064 -5.763 -6.068 1.00 90.81 97 GLY A CA 1
ATOM 738 C C . GLY A 1 97 ? 19.340 -6.622 -5.027 1.00 90.81 97 GLY A C 1
ATOM 739 O O . GLY A 1 97 ? 19.651 -7.808 -4.898 1.00 90.81 97 GLY A O 1
ATOM 740 N N . TYR A 1 98 ? 18.383 -6.038 -4.308 1.00 93.31 98 TYR A N 1
ATOM 741 C CA . TYR A 1 98 ? 17.517 -6.714 -3.346 1.00 93.31 98 TYR A CA 1
ATOM 742 C C . TYR A 1 98 ? 16.057 -6.658 -3.813 1.00 93.31 98 TYR A C 1
ATOM 744 O O . TYR A 1 98 ? 15.749 -6.109 -4.871 1.00 93.31 98 TYR A O 1
ATOM 752 N N . LYS A 1 99 ? 15.166 -7.255 -3.024 1.00 96.94 99 LYS A N 1
ATOM 753 C CA . LYS A 1 99 ? 13.713 -7.088 -3.112 1.00 96.94 99 LYS A CA 1
ATOM 754 C C . LYS A 1 99 ? 13.227 -6.467 -1.813 1.00 96.94 99 LYS A C 1
ATOM 756 O O . LYS A 1 99 ? 13.699 -6.862 -0.747 1.00 96.94 99 LYS A O 1
ATOM 761 N N . SER A 1 100 ? 12.281 -5.543 -1.883 1.00 97.25 100 SER A N 1
ATOM 762 C CA . SER A 1 100 ? 11.633 -4.984 -0.701 1.00 97.25 100 SER A CA 1
ATOM 763 C C . SER A 1 100 ? 10.188 -5.439 -0.586 1.00 97.25 100 SER A C 1
ATOM 765 O O . SER A 1 100 ? 9.490 -5.660 -1.579 1.00 97.25 100 SER A O 1
ATOM 767 N N . MET A 1 101 ? 9.730 -5.553 0.652 1.00 97.75 101 MET A N 1
ATOM 768 C CA . MET A 1 101 ? 8.315 -5.653 0.958 1.00 97.75 101 MET A CA 1
ATOM 769 C C . MET A 1 101 ? 7.543 -4.475 0.364 1.00 97.75 101 MET A C 1
ATOM 771 O O . MET A 1 101 ? 6.556 -4.699 -0.332 1.00 97.75 101 MET A O 1
ATOM 775 N N . ASN A 1 102 ? 8.048 -3.256 0.573 1.00 97.81 102 ASN A N 1
ATOM 776 C CA . ASN A 1 102 ? 7.379 -2.014 0.199 1.00 97.81 102 ASN A CA 1
ATOM 777 C C . ASN A 1 102 ? 6.999 -2.004 -1.296 1.00 97.81 102 ASN A C 1
ATOM 779 O O . ASN A 1 102 ? 5.832 -1.880 -1.667 1.00 97.81 102 ASN A O 1
ATOM 783 N N . THR A 1 103 ? 7.960 -2.292 -2.179 1.00 98.44 103 THR A N 1
ATOM 784 C CA . THR A 1 103 ? 7.688 -2.415 -3.620 1.00 98.44 103 THR A CA 1
ATOM 785 C C . THR A 1 103 ? 6.660 -3.508 -3.927 1.00 98.44 103 THR A C 1
ATOM 787 O O . THR A 1 103 ? 5.788 -3.313 -4.773 1.00 98.44 103 THR A O 1
ATOM 790 N N . HIS A 1 104 ? 6.719 -4.660 -3.257 1.00 98.81 104 HIS A N 1
ATOM 791 C CA . HIS A 1 104 ? 5.827 -5.781 -3.563 1.00 98.81 104 HIS A CA 1
ATOM 792 C C . HIS A 1 104 ? 4.384 -5.555 -3.104 1.00 98.81 104 HIS A C 1
ATOM 794 O O . HIS A 1 104 ? 3.473 -5.983 -3.816 1.00 98.81 104 HIS A O 1
ATOM 800 N N . ILE A 1 105 ? 4.149 -4.870 -1.981 1.00 98.81 105 ILE A N 1
ATOM 801 C CA . ILE A 1 105 ? 2.779 -4.545 -1.559 1.00 98.81 105 ILE A CA 1
ATOM 802 C C . ILE A 1 105 ? 2.155 -3.486 -2.477 1.00 98.81 105 ILE A C 1
ATOM 804 O O . ILE A 1 105 ? 0.991 -3.613 -2.851 1.00 98.81 105 ILE A O 1
ATOM 808 N N . HIS A 1 106 ? 2.936 -2.516 -2.960 1.00 98.81 106 HIS A N 1
ATOM 809 C CA . HIS A 1 106 ? 2.419 -1.533 -3.912 1.00 98.81 106 HIS A CA 1
ATOM 810 C C . HIS A 1 106 ? 2.254 -2.106 -5.318 1.00 98.81 106 HIS A C 1
ATOM 812 O O . HIS A 1 106 ? 1.399 -1.643 -6.070 1.00 98.81 106 HIS A O 1
ATOM 818 N N . LEU A 1 107 ? 3.023 -3.128 -5.703 1.00 98.94 107 LEU A N 1
ATOM 819 C CA . LEU A 1 107 ? 2.730 -3.902 -6.913 1.00 98.94 107 LEU A CA 1
ATOM 820 C C . LEU A 1 107 ? 1.441 -4.714 -6.757 1.00 98.94 107 LEU A C 1
ATOM 822 O O . LEU A 1 107 ? 0.647 -4.756 -7.691 1.00 98.94 107 LEU A O 1
ATOM 826 N N . LEU A 1 108 ? 1.201 -5.332 -5.594 1.00 98.94 108 LEU A N 1
ATOM 827 C CA . LEU A 1 108 ? -0.055 -6.038 -5.308 1.00 98.94 108 LEU A CA 1
ATOM 828 C C . LEU A 1 108 ? -1.259 -5.097 -5.480 1.00 98.94 108 LEU A C 1
ATOM 830 O O . LEU A 1 108 ? -2.220 -5.419 -6.183 1.00 98.94 108 LEU A O 1
ATOM 834 N N . GLU A 1 109 ? -1.170 -3.910 -4.892 1.00 98.81 109 GLU A N 1
ATOM 835 C CA . GLU A 1 109 ? -2.154 -2.834 -5.002 1.00 98.81 109 GLU A CA 1
ATOM 836 C C . GLU A 1 109 ? -2.366 -2.374 -6.454 1.00 98.81 109 GLU A C 1
ATOM 838 O O . GLU A 1 109 ? -3.491 -2.361 -6.962 1.00 98.81 109 GLU A O 1
ATOM 843 N N . SER A 1 110 ? -1.292 -2.022 -7.162 1.00 98.81 110 SER A N 1
ATOM 844 C CA . SER A 1 110 ? -1.386 -1.481 -8.520 1.00 98.81 110 SER A CA 1
ATOM 845 C C . SER A 1 110 ? -1.842 -2.512 -9.548 1.00 98.81 110 SER A C 1
ATOM 847 O O . SER A 1 110 ? -2.580 -2.170 -10.478 1.00 98.81 110 SER A O 1
ATOM 849 N N . PHE A 1 111 ? -1.489 -3.784 -9.363 1.00 98.94 111 PHE A N 1
ATOM 850 C CA . PHE A 1 111 ? -1.948 -4.882 -10.212 1.00 98.94 111 PHE A CA 1
ATOM 851 C C . PHE A 1 111 ? -3.424 -5.179 -9.954 1.00 98.94 111 PHE A C 1
ATOM 853 O O . PHE A 1 111 ? -4.155 -5.443 -10.9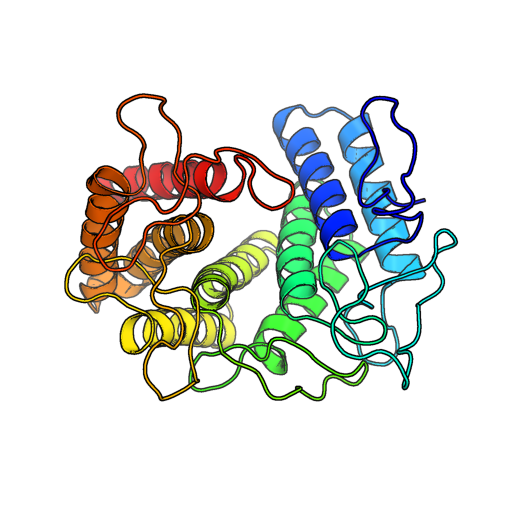09 1.00 98.94 111 PHE A O 1
ATOM 860 N N . SER A 1 112 ? -3.884 -5.056 -8.704 1.00 98.88 112 SER A N 1
ATOM 861 C CA . SER A 1 112 ? -5.310 -5.127 -8.365 1.00 98.88 112 SER A CA 1
ATOM 862 C C . SER A 1 112 ? -6.089 -4.022 -9.086 1.00 98.88 112 SER A C 1
ATOM 864 O O . SER A 1 112 ? -7.014 -4.304 -9.849 1.00 98.88 112 SER A O 1
ATOM 866 N N . GLN A 1 113 ? -5.650 -2.767 -8.960 1.00 98.75 113 GLN A N 1
ATOM 867 C CA . GLN A 1 113 ? -6.299 -1.628 -9.618 1.00 98.75 113 GLN A CA 1
ATOM 868 C C . GLN A 1 113 ? -6.297 -1.738 -11.152 1.00 98.75 113 GLN A C 1
ATOM 870 O O . GLN A 1 113 ? -7.284 -1.380 -11.804 1.00 98.75 113 GLN A O 1
ATOM 875 N N . LEU A 1 114 ? -5.212 -2.237 -11.754 1.00 98.88 114 LEU A N 1
ATOM 876 C CA . LEU A 1 114 ? -5.153 -2.486 -13.194 1.00 98.88 114 LEU A CA 1
ATOM 877 C C . LEU A 1 114 ? -6.117 -3.598 -13.614 1.00 98.88 114 LEU A C 1
ATOM 879 O O . LEU A 1 114 ? -6.829 -3.443 -14.608 1.00 98.88 114 LEU A O 1
ATOM 883 N N . TYR A 1 115 ? -6.156 -4.703 -12.868 1.00 98.88 115 TYR A N 1
ATOM 884 C CA . TYR A 1 115 ? -7.029 -5.829 -13.186 1.00 98.88 115 TYR A CA 1
ATOM 885 C C . TYR A 1 115 ? -8.509 -5.447 -13.101 1.00 98.88 115 TYR A C 1
ATOM 887 O O . TYR A 1 115 ? -9.333 -6.026 -13.806 1.00 98.88 115 TYR A O 1
ATOM 895 N N . GLU A 1 116 ? -8.879 -4.447 -12.300 1.00 98.31 116 GLU A N 1
ATOM 896 C CA . GLU A 1 116 ? -10.251 -3.930 -12.277 1.00 98.31 116 GLU A CA 1
ATOM 897 C C . GLU A 1 116 ? -10.704 -3.325 -13.603 1.00 98.31 116 GLU A C 1
ATOM 899 O O . GLU A 1 116 ? -11.843 -3.536 -14.024 1.00 98.31 116 GLU A O 1
ATOM 904 N N . VAL A 1 117 ? -9.807 -2.636 -14.308 1.00 98.38 117 VAL A N 1
ATOM 905 C CA . VAL A 1 117 ? -10.119 -1.987 -15.591 1.00 98.38 117 VAL A CA 1
ATOM 906 C C . VAL A 1 117 ? -9.692 -2.808 -16.808 1.00 98.38 117 VAL A C 1
ATOM 908 O O . VAL A 1 117 ? -10.144 -2.541 -17.922 1.00 98.38 117 VAL A O 1
ATOM 911 N N . TRP A 1 118 ? -8.840 -3.817 -16.621 1.00 98.50 118 TRP A N 1
ATOM 912 C CA . TRP A 1 118 ? -8.316 -4.665 -17.687 1.00 98.50 118 TRP A CA 1
ATOM 913 C C . TRP A 1 118 ? -8.144 -6.115 -17.222 1.00 98.50 118 TRP A C 1
ATOM 915 O O . TRP A 1 118 ? -7.126 -6.491 -16.644 1.00 98.50 118 TRP A O 1
ATOM 925 N N . LYS A 1 119 ? -9.146 -6.953 -17.518 1.00 98.06 119 LYS A N 1
ATOM 926 C CA . LYS A 1 119 ? -9.175 -8.382 -17.162 1.00 98.06 119 LYS A CA 1
ATOM 927 C C . LYS A 1 119 ? -8.275 -9.216 -18.092 1.00 98.06 119 LYS A C 1
ATOM 929 O O . LYS A 1 119 ? -8.763 -9.980 -18.919 1.00 98.06 119 LYS A O 1
ATOM 934 N N . ASP A 1 120 ? -6.964 -9.016 -17.990 1.00 98.69 120 ASP A N 1
ATOM 935 C CA . ASP A 1 120 ? -5.934 -9.746 -18.741 1.00 98.69 120 ASP A CA 1
ATOM 936 C C . ASP A 1 120 ? -5.391 -10.943 -17.945 1.00 98.69 120 ASP A C 1
ATOM 938 O O . ASP A 1 120 ? -5.114 -10.840 -16.747 1.00 98.69 120 ASP A O 1
ATOM 942 N N . ASP A 1 121 ? -5.201 -12.080 -18.619 1.00 98.69 121 ASP A N 1
ATOM 943 C CA . ASP A 1 121 ? -4.746 -13.327 -17.992 1.00 98.69 121 ASP A CA 1
ATOM 944 C C . ASP A 1 121 ? -3.334 -13.225 -17.399 1.00 98.69 121 ASP A C 1
ATOM 946 O O . ASP A 1 121 ? -3.014 -13.920 -16.433 1.00 98.69 121 ASP A O 1
ATOM 950 N N . THR A 1 122 ? -2.465 -12.392 -17.974 1.00 98.75 122 THR A N 1
ATOM 951 C CA . THR A 1 122 ? -1.102 -12.197 -17.464 1.00 98.75 122 THR A CA 1
ATOM 952 C C . THR A 1 122 ? -1.140 -11.352 -16.202 1.00 98.75 122 THR A C 1
ATOM 954 O O . THR A 1 122 ? -0.531 -11.738 -15.208 1.00 98.75 122 THR A O 1
ATOM 957 N N . VAL A 1 123 ? -1.923 -10.265 -16.198 1.00 98.88 123 VAL A N 1
ATOM 958 C CA . VAL A 1 123 ? -2.147 -9.444 -14.994 1.00 98.88 123 VAL A CA 1
ATOM 959 C C . VAL A 1 123 ? -2.709 -10.309 -13.866 1.00 98.88 123 VAL A C 1
ATOM 961 O O . VAL A 1 123 ? -2.170 -10.284 -12.762 1.00 98.88 123 VAL A O 1
ATOM 964 N N . ARG A 1 124 ? -3.715 -11.148 -14.156 1.00 98.88 124 ARG A N 1
ATOM 965 C CA . ARG A 1 124 ? -4.288 -12.084 -13.176 1.00 98.88 124 ARG A CA 1
ATOM 966 C C . ARG A 1 124 ? -3.224 -12.991 -12.554 1.00 98.88 124 ARG A C 1
ATOM 968 O O . ARG A 1 124 ? -3.133 -13.076 -11.335 1.00 98.88 124 ARG A O 1
ATOM 975 N N . LYS A 1 125 ? -2.402 -13.644 -13.384 1.00 98.81 125 LYS A N 1
ATOM 976 C CA . LYS A 1 125 ? -1.346 -14.561 -12.915 1.00 98.81 125 LYS A CA 1
ATOM 977 C C . LYS A 1 125 ? -0.325 -13.858 -12.028 1.00 98.81 125 LYS A C 1
ATOM 979 O O . LYS A 1 125 ? 0.106 -14.430 -11.031 1.00 98.81 125 LYS A O 1
ATOM 984 N N . ARG A 1 126 ? 0.063 -12.629 -12.377 1.00 98.88 126 ARG A N 1
ATOM 985 C CA . ARG A 1 126 ? 0.996 -11.842 -11.562 1.00 98.88 126 ARG A CA 1
ATOM 986 C C . ARG A 1 126 ? 0.383 -11.368 -10.262 1.00 98.88 126 ARG A C 1
ATOM 988 O O . ARG A 1 126 ? 1.070 -11.370 -9.249 1.00 98.88 126 ARG A O 1
ATOM 995 N N . LEU A 1 127 ? -0.897 -11.018 -10.275 1.00 98.88 127 LEU A N 1
ATOM 996 C CA . LEU A 1 127 ? -1.621 -10.656 -9.067 1.00 98.88 127 LEU A CA 1
ATOM 997 C C . LEU A 1 127 ? -1.716 -11.846 -8.094 1.00 98.88 127 LEU A C 1
ATOM 999 O O . LEU A 1 127 ? -1.417 -11.697 -6.913 1.00 98.88 127 LEU A O 1
ATOM 1003 N N . GLU A 1 128 ? -2.032 -13.045 -8.594 1.00 98.88 128 GLU A N 1
ATOM 1004 C CA . GLU A 1 128 ? -2.035 -14.289 -7.804 1.00 98.88 128 GLU A CA 1
ATOM 1005 C C . GLU A 1 128 ? -0.632 -14.631 -7.247 1.00 98.88 128 GLU A C 1
ATOM 1007 O O . GLU A 1 128 ? -0.494 -15.060 -6.094 1.00 98.88 128 GLU A O 1
ATOM 1012 N N . GLU A 1 129 ? 0.422 -14.412 -8.041 1.00 98.88 129 GLU A N 1
ATOM 1013 C CA . GLU A 1 129 ? 1.822 -14.582 -7.628 1.00 98.88 129 GLU A CA 1
ATOM 1014 C C . GLU A 1 129 ? 2.222 -13.587 -6.527 1.00 98.88 129 GLU A C 1
ATOM 1016 O O . GLU A 1 129 ? 2.758 -14.004 -5.497 1.00 98.88 129 GLU A O 1
ATOM 1021 N N . LEU A 1 130 ? 1.933 -12.294 -6.711 1.00 98.94 130 LEU A N 1
ATOM 1022 C CA . LEU A 1 130 ? 2.210 -11.236 -5.737 1.00 98.94 130 LEU A CA 1
ATOM 1023 C C . LEU A 1 130 ? 1.477 -11.488 -4.422 1.00 98.94 130 LEU A C 1
ATOM 1025 O O . LEU A 1 130 ? 2.112 -11.453 -3.373 1.00 98.94 130 LEU A O 1
ATOM 1029 N N . LEU A 1 131 ? 0.186 -11.829 -4.469 1.00 98.88 131 LEU A N 1
ATOM 1030 C CA . LEU A 1 131 ? -0.595 -12.161 -3.274 1.00 98.88 131 LEU A CA 1
ATOM 1031 C C . LEU A 1 131 ? 0.043 -13.319 -2.500 1.00 98.88 131 LEU A C 1
ATOM 1033 O O . LEU A 1 131 ? 0.181 -13.263 -1.279 1.00 98.88 131 LEU A O 1
ATOM 1037 N N . THR A 1 132 ? 0.479 -14.359 -3.212 1.00 98.75 132 THR A N 1
ATOM 1038 C CA . THR A 1 132 ? 1.151 -15.511 -2.598 1.00 98.75 132 THR A CA 1
ATOM 1039 C C . THR A 1 132 ? 2.482 -15.109 -1.961 1.00 98.75 132 THR A C 1
ATOM 1041 O O . THR A 1 132 ? 2.774 -15.526 -0.845 1.00 98.75 132 THR A O 1
ATOM 1044 N N . ILE A 1 133 ? 3.288 -14.287 -2.634 1.00 98.81 133 ILE A N 1
ATOM 1045 C CA . ILE A 1 133 ? 4.571 -13.800 -2.109 1.00 98.81 133 ILE A CA 1
ATOM 1046 C C . ILE A 1 133 ? 4.367 -12.932 -0.867 1.00 98.81 133 ILE A C 1
ATOM 1048 O O . ILE A 1 133 ? 5.040 -13.155 0.140 1.00 98.81 133 ILE A O 1
ATOM 1052 N N . VAL A 1 134 ? 3.435 -11.980 -0.925 1.00 98.88 134 VAL A N 1
ATOM 1053 C CA . VAL A 1 134 ? 3.118 -11.089 0.194 1.00 98.88 134 VAL A CA 1
ATOM 1054 C C . VAL A 1 134 ? 2.668 -11.913 1.399 1.00 98.88 134 VAL A C 1
ATOM 1056 O O . VAL A 1 134 ? 3.288 -11.838 2.457 1.00 98.88 134 VAL A O 1
ATOM 1059 N N . ARG A 1 135 ? 1.690 -12.805 1.218 1.00 98.62 135 ARG A N 1
ATOM 1060 C CA . ARG A 1 135 ? 1.150 -13.631 2.306 1.00 98.62 135 ARG A CA 1
ATOM 1061 C C . ARG A 1 135 ? 2.155 -14.629 2.889 1.00 98.62 135 ARG A C 1
ATOM 1063 O O . ARG A 1 135 ? 2.181 -14.803 4.103 1.00 98.62 135 ARG A O 1
ATOM 1070 N N . ASP A 1 136 ? 2.914 -15.329 2.039 1.00 97.75 136 ASP A N 1
ATOM 1071 C CA . ASP A 1 136 ? 3.655 -16.536 2.446 1.00 97.75 136 ASP A CA 1
ATOM 1072 C C . ASP A 1 136 ? 5.169 -16.327 2.608 1.00 97.75 136 ASP A C 1
ATOM 1074 O O . ASP A 1 136 ? 5.836 -17.185 3.191 1.00 97.75 136 ASP A O 1
ATOM 1078 N N . LYS A 1 137 ? 5.736 -15.238 2.069 1.00 97.69 137 LYS A N 1
ATOM 1079 C CA . LYS A 1 137 ? 7.177 -14.935 2.170 1.00 97.69 137 LYS A CA 1
ATOM 1080 C C . LYS A 1 137 ? 7.458 -13.650 2.937 1.00 97.69 137 LYS A C 1
ATOM 1082 O O . LYS A 1 137 ? 8.415 -13.610 3.708 1.00 97.69 137 LYS A O 1
ATOM 1087 N N . ILE A 1 138 ? 6.664 -12.609 2.688 1.00 98.44 138 ILE A N 1
ATOM 1088 C CA . ILE A 1 138 ? 6.877 -11.294 3.291 1.00 98.44 138 ILE A CA 1
ATOM 1089 C C . ILE A 1 138 ? 6.318 -11.262 4.709 1.00 98.44 138 ILE A C 1
ATOM 1091 O O . ILE A 1 138 ? 7.062 -10.997 5.657 1.00 98.44 138 ILE A O 1
ATOM 1095 N N . CYS A 1 139 ? 5.029 -11.571 4.846 1.00 98.44 139 CYS A N 1
ATOM 1096 C CA . CYS A 1 139 ? 4.359 -11.650 6.133 1.00 98.44 139 CYS A CA 1
ATOM 1097 C C . CYS A 1 139 ? 4.745 -12.946 6.855 1.00 98.44 139 CYS A C 1
ATOM 1099 O O . CYS A 1 139 ? 4.701 -14.043 6.291 1.00 98.44 139 CYS A O 1
ATOM 1101 N N . VAL A 1 140 ? 5.102 -12.834 8.131 1.00 97.06 140 VAL A N 1
ATOM 1102 C CA . VAL A 1 140 ? 5.524 -13.959 8.970 1.00 97.06 140 VAL A CA 1
ATOM 1103 C C . VAL A 1 140 ? 4.863 -13.898 10.344 1.00 97.06 140 VAL A C 1
ATOM 1105 O O . VAL A 1 140 ? 4.368 -12.865 10.787 1.00 97.06 140 VAL A O 1
ATOM 1108 N N . GLN A 1 141 ? 4.841 -15.029 11.053 1.00 94.88 141 GLN A N 1
ATOM 1109 C CA . GLN A 1 141 ? 4.379 -15.043 12.444 1.00 94.88 141 GLN A CA 1
ATOM 1110 C C . GLN A 1 141 ? 5.338 -14.224 13.330 1.00 94.88 141 GLN A C 1
ATOM 1112 O O . GLN A 1 141 ? 6.549 -14.315 13.124 1.00 94.88 141 GLN A O 1
ATOM 1117 N N . PRO A 1 142 ? 4.843 -13.476 14.334 1.00 95.25 142 PRO A N 1
ATOM 1118 C CA . PRO A 1 142 ? 3.485 -13.483 14.899 1.00 95.25 142 PRO A CA 1
ATOM 1119 C C . PRO A 1 142 ? 2.460 -12.573 14.193 1.00 95.25 142 PRO A C 1
ATOM 1121 O O . PRO A 1 142 ? 1.364 -12.413 14.721 1.00 95.25 142 PRO A O 1
ATOM 1124 N N . GLY A 1 143 ? 2.777 -12.030 13.019 1.00 96.00 143 GLY A N 1
ATOM 1125 C CA . GLY A 1 143 ? 1.987 -11.004 12.336 1.00 96.00 143 GLY A CA 1
ATOM 1126 C C . GLY A 1 143 ? 2.837 -9.770 12.074 1.00 96.00 143 GLY A C 1
ATOM 1127 O O . GLY A 1 143 ? 2.440 -8.694 12.474 1.00 96.00 143 GLY A O 1
ATOM 1128 N N . VAL A 1 144 ? 4.011 -9.970 11.476 1.00 97.00 144 VAL A N 1
ATOM 1129 C CA . VAL A 1 144 ? 4.997 -8.922 11.163 1.00 97.00 144 VAL A CA 1
ATOM 1130 C C . VAL A 1 144 ? 5.520 -9.118 9.751 1.00 97.00 144 VAL A C 1
ATOM 1132 O O . VAL A 1 144 ? 5.301 -10.183 9.150 1.00 97.00 144 VAL A O 1
ATOM 1135 N N . MET A 1 145 ? 6.262 -8.148 9.230 1.00 97.62 145 MET A N 1
ATOM 1136 C CA . MET A 1 145 ? 6.773 -8.198 7.862 1.00 97.62 145 MET A CA 1
ATOM 1137 C C . MET A 1 145 ? 8.295 -8.061 7.823 1.00 97.62 145 MET A C 1
ATOM 1139 O O . MET A 1 145 ? 8.876 -7.149 8.396 1.00 97.62 145 MET A O 1
ATOM 1143 N N . ASN A 1 146 ? 8.973 -8.962 7.103 1.00 96.75 146 ASN A N 1
ATOM 1144 C CA . ASN A 1 146 ? 10.387 -8.731 6.790 1.00 96.75 146 ASN A CA 1
ATOM 1145 C C . ASN A 1 146 ? 10.472 -7.648 5.702 1.00 96.75 146 ASN A C 1
ATOM 1147 O O . ASN A 1 146 ? 9.820 -7.776 4.665 1.00 96.75 146 ASN A O 1
ATOM 1151 N N . LEU A 1 147 ? 11.274 -6.604 5.915 1.00 95.19 147 LEU A N 1
ATOM 1152 C CA . LEU A 1 147 ? 11.279 -5.428 5.034 1.00 95.19 147 LEU A CA 1
ATOM 1153 C C . LEU A 1 147 ?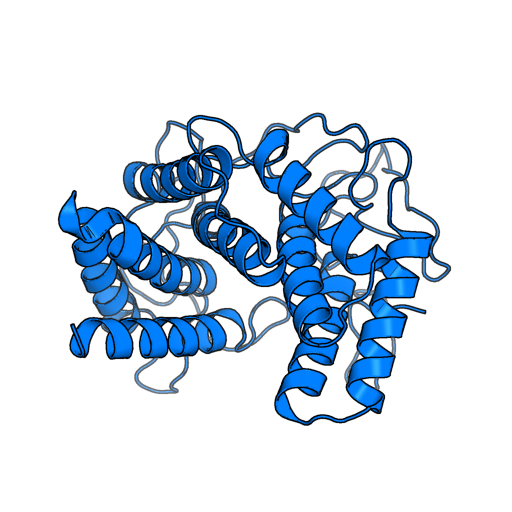 12.080 -5.634 3.743 1.00 95.19 147 LEU A C 1
ATOM 1155 O O . LEU A 1 147 ? 11.672 -5.167 2.678 1.00 95.19 147 LEU A O 1
ATOM 1159 N N . TYR A 1 148 ? 13.197 -6.361 3.820 1.00 95.19 148 TYR A N 1
ATOM 1160 C CA . TYR A 1 148 ? 14.123 -6.550 2.702 1.00 95.19 148 TYR A CA 1
ATOM 1161 C C . TYR A 1 148 ? 14.561 -8.001 2.547 1.00 95.19 148 TYR A C 1
ATOM 1163 O O . TYR A 1 148 ? 14.679 -8.753 3.516 1.00 95.19 148 TYR A O 1
ATOM 1171 N N . PHE A 1 149 ? 14.850 -8.381 1.305 1.00 96.62 149 PHE A N 1
ATOM 1172 C CA . PHE A 1 149 ? 15.203 -9.742 0.932 1.00 96.62 149 PHE A CA 1
ATOM 1173 C C . PHE A 1 149 ? 16.298 -9.768 -0.125 1.00 96.62 149 PHE A C 1
ATOM 1175 O O . PHE A 1 149 ? 16.358 -8.921 -1.016 1.00 96.62 149 PHE A O 1
ATOM 1182 N N . THR A 1 150 ? 17.115 -10.815 -0.100 1.00 95.31 150 THR A N 1
ATOM 1183 C CA . THR A 1 150 ? 17.883 -11.216 -1.285 1.00 95.31 150 THR A CA 1
ATOM 1184 C C . THR A 1 150 ? 16.940 -11.598 -2.436 1.00 95.31 150 THR A C 1
ATOM 1186 O O . THR A 1 150 ? 15.765 -11.908 -2.230 1.00 95.31 150 THR A O 1
ATOM 1189 N N . ASN A 1 151 ? 17.458 -11.663 -3.667 1.00 94.31 151 ASN A N 1
ATOM 1190 C CA . ASN A 1 151 ? 16.649 -12.044 -4.835 1.00 94.31 151 ASN A CA 1
ATOM 1191 C C . ASN A 1 151 ? 16.017 -13.449 -4.728 1.00 94.31 151 ASN A C 1
ATOM 1193 O O . ASN A 1 151 ? 14.952 -13.681 -5.304 1.00 94.31 151 ASN A O 1
ATOM 1197 N N . ASP A 1 152 ? 16.625 -14.366 -3.966 1.00 96.50 152 ASP A N 1
ATOM 1198 C CA . ASP A 1 152 ? 16.080 -15.694 -3.647 1.00 96.50 152 ASP A CA 1
ATOM 1199 C C . ASP A 1 152 ? 15.169 -15.716 -2.401 1.00 96.50 152 ASP A C 1
ATOM 1201 O O . ASP A 1 152 ? 14.882 -16.792 -1.880 1.00 96.50 152 ASP A O 1
ATOM 1205 N N . TRP A 1 153 ? 14.670 -14.555 -1.959 1.00 97.56 153 TRP A N 1
ATOM 1206 C CA . TRP A 1 153 ? 13.710 -14.394 -0.858 1.00 97.56 153 TRP A CA 1
ATOM 1207 C C . TRP A 1 153 ? 14.236 -14.777 0.533 1.00 97.56 153 TRP A C 1
ATOM 1209 O O . TRP A 1 153 ? 13.466 -15.215 1.389 1.00 97.56 153 TRP A O 1
ATOM 1219 N N . ARG A 1 154 ? 15.535 -14.596 0.804 1.00 96.81 154 ARG A N 1
ATOM 1220 C CA . ARG A 1 154 ? 16.049 -14.693 2.181 1.00 96.81 154 ARG A CA 1
ATOM 1221 C C . ARG A 1 154 ? 15.878 -13.345 2.875 1.00 96.81 154 ARG A C 1
ATOM 1223 O O . ARG A 1 154 ? 16.397 -12.363 2.342 1.00 96.81 154 ARG A O 1
ATOM 1230 N N . PRO A 1 155 ? 15.196 -13.284 4.029 1.00 95.69 155 PRO A N 1
ATOM 1231 C CA . PRO A 1 155 ? 14.985 -12.029 4.734 1.00 95.69 155 PRO A CA 1
ATOM 1232 C C . PRO A 1 155 ? 16.301 -11.491 5.300 1.00 95.69 155 PRO A C 1
ATOM 1234 O O . PRO A 1 155 ? 17.158 -12.255 5.758 1.00 95.69 155 PRO A O 1
ATOM 1237 N N . LEU A 1 156 ? 16.442 -10.171 5.277 1.00 91.50 156 LEU A N 1
ATOM 1238 C CA . LEU A 1 156 ? 17.480 -9.443 5.997 1.00 91.50 156 LEU A CA 1
ATOM 1239 C C . LEU A 1 156 ? 16.918 -8.983 7.354 1.00 91.50 156 LEU A C 1
ATOM 1241 O O . LEU A 1 156 ? 15.753 -8.591 7.405 1.00 91.50 156 LEU A O 1
ATOM 1245 N N . PRO A 1 157 ? 17.700 -9.037 8.450 1.00 86.19 157 PRO A N 1
ATOM 1246 C CA . PRO A 1 157 ? 17.254 -8.521 9.741 1.00 86.19 157 PRO A CA 1
ATOM 1247 C C . PRO A 1 157 ? 16.965 -7.020 9.675 1.00 86.19 157 PRO A C 1
ATOM 1249 O O . PRO A 1 157 ? 17.823 -6.264 9.222 1.00 86.19 157 PRO A O 1
ATOM 1252 N N . ASP A 1 158 ? 15.799 -6.610 10.169 1.00 87.44 158 ASP A N 1
ATOM 1253 C CA . ASP A 1 158 ? 15.396 -5.208 10.291 1.00 87.44 158 ASP A CA 1
ATOM 1254 C C . ASP A 1 158 ? 14.316 -5.046 11.382 1.00 87.44 158 ASP A C 1
ATOM 1256 O O . ASP A 1 158 ? 13.938 -6.027 12.037 1.00 87.44 158 ASP A O 1
ATOM 1260 N N . HIS A 1 159 ? 13.854 -3.815 11.588 1.00 90.94 159 HIS A N 1
ATOM 1261 C CA . HIS A 1 159 ? 12.659 -3.495 12.365 1.00 90.94 159 HIS A CA 1
ATOM 1262 C C . HIS A 1 159 ? 11.376 -3.908 11.625 1.00 90.94 159 HIS A C 1
ATOM 1264 O O . HIS A 1 159 ? 11.391 -4.310 10.462 1.00 90.94 159 HIS A O 1
ATOM 1270 N N . ASP A 1 160 ? 10.258 -3.813 12.331 1.00 94.75 160 ASP A N 1
ATOM 1271 C CA . ASP A 1 160 ? 8.908 -3.999 11.821 1.00 94.75 160 ASP A CA 1
ATOM 1272 C C . ASP A 1 160 ? 8.225 -2.638 11.646 1.00 94.75 160 ASP A C 1
ATOM 1274 O O . ASP A 1 160 ? 8.426 -1.733 12.464 1.00 94.75 160 ASP A O 1
ATOM 1278 N N . SER A 1 161 ? 7.427 -2.486 10.588 1.00 97.19 161 SER A N 1
ATOM 1279 C CA . SER A 1 161 ? 6.758 -1.225 10.256 1.00 97.19 161 SER A CA 1
ATOM 1280 C C . SER A 1 161 ? 5.248 -1.368 10.399 1.00 97.19 161 SER A C 1
ATOM 1282 O O . SER A 1 161 ? 4.564 -1.866 9.503 1.00 97.19 161 SER A O 1
ATOM 1284 N N . TYR A 1 162 ? 4.716 -0.847 11.506 1.00 98.25 162 TYR A N 1
ATOM 1285 C CA . TYR A 1 162 ? 3.316 -1.048 11.888 1.00 98.25 162 TYR A CA 1
ATOM 1286 C C . TYR A 1 162 ? 2.320 -0.493 10.864 1.00 98.25 162 TYR A C 1
ATOM 1288 O O . TYR A 1 162 ? 1.214 -1.014 10.722 1.00 98.25 162 TYR A O 1
ATOM 1296 N N . GLY A 1 163 ? 2.698 0.567 10.142 1.00 98.19 163 GLY A N 1
ATOM 1297 C CA . GLY A 1 163 ? 1.896 1.107 9.044 1.00 98.19 163 GLY A CA 1
ATOM 1298 C C . GLY A 1 163 ? 1.772 0.145 7.869 1.00 98.19 163 GLY A C 1
ATOM 1299 O O . GLY A 1 163 ? 0.670 -0.055 7.359 1.00 98.19 163 GLY A O 1
ATOM 1300 N N . HIS A 1 164 ? 2.876 -0.496 7.480 1.00 98.62 164 HIS A N 1
ATOM 1301 C CA . HIS A 1 164 ? 2.859 -1.486 6.407 1.00 98.62 164 HIS A CA 1
ATOM 1302 C C . HIS A 1 164 ? 2.114 -2.758 6.826 1.00 98.62 164 HIS A C 1
ATOM 1304 O O . HIS A 1 164 ? 1.454 -3.364 5.981 1.00 98.62 164 HIS A O 1
ATOM 1310 N N . ASP A 1 165 ? 2.148 -3.139 8.108 1.00 98.62 165 ASP A N 1
ATOM 1311 C CA . ASP A 1 165 ? 1.379 -4.283 8.612 1.00 98.62 165 ASP A CA 1
ATOM 1312 C C . ASP A 1 165 ? -0.124 -4.079 8.418 1.00 98.62 165 ASP A C 1
ATOM 1314 O O . ASP A 1 165 ? -0.811 -4.921 7.826 1.00 98.62 165 ASP A O 1
ATOM 1318 N N . VAL A 1 166 ? -0.649 -2.944 8.896 1.00 98.69 166 VAL A N 1
ATOM 1319 C CA . VAL A 1 166 ? -2.079 -2.638 8.769 1.00 98.69 166 VAL A CA 1
ATOM 1320 C C . VAL A 1 166 ? -2.466 -2.438 7.303 1.00 98.69 166 VAL A C 1
ATOM 1322 O O . VAL A 1 166 ? -3.484 -2.979 6.875 1.00 98.69 166 VAL A O 1
ATOM 1325 N N . GLU A 1 167 ? -1.631 -1.772 6.502 1.00 98.88 167 GLU A N 1
ATOM 1326 C CA . GLU A 1 167 ? -1.880 -1.585 5.070 1.00 98.88 167 GLU A CA 1
ATOM 1327 C C . GLU A 1 167 ? -1.971 -2.920 4.318 1.00 98.88 167 GLU A C 1
ATOM 1329 O O . GLU A 1 167 ? -2.955 -3.226 3.637 1.00 98.88 167 GLU A O 1
ATOM 1334 N N . THR A 1 168 ? -0.976 -3.779 4.515 1.00 98.81 168 THR A N 1
ATOM 1335 C CA . THR A 1 168 ? -0.886 -5.075 3.834 1.00 98.81 168 THR A CA 1
ATOM 1336 C C . THR A 1 168 ? -2.045 -5.990 4.196 1.00 98.81 168 THR A C 1
ATOM 1338 O O . THR A 1 168 ? -2.523 -6.754 3.349 1.00 98.81 168 THR A O 1
ATOM 1341 N N . ALA A 1 169 ? -2.544 -5.898 5.432 1.00 98.56 169 ALA A N 1
ATOM 1342 C CA . ALA A 1 169 ? -3.673 -6.694 5.887 1.00 98.56 169 ALA A CA 1
ATOM 1343 C C . ALA A 1 169 ? -4.905 -6.527 4.992 1.00 98.56 169 ALA A C 1
ATOM 1345 O O . ALA A 1 169 ? -5.527 -7.528 4.627 1.00 98.56 169 ALA A O 1
ATOM 1346 N N . TYR A 1 170 ? -5.268 -5.297 4.620 1.00 98.38 170 TYR A N 1
ATOM 1347 C CA . TYR A 1 170 ? -6.419 -5.096 3.743 1.00 98.38 170 TYR A CA 1
ATOM 1348 C C . TYR A 1 170 ? -6.065 -5.249 2.261 1.00 98.38 170 TYR A C 1
ATOM 1350 O O . TYR A 1 170 ? -6.902 -5.765 1.525 1.00 98.38 170 TYR A O 1
ATOM 1358 N N . LEU A 1 171 ? -4.849 -4.893 1.824 1.00 98.81 171 LEU A N 1
ATOM 1359 C CA . LEU A 1 171 ? -4.437 -5.054 0.422 1.00 98.81 171 LEU A CA 1
ATOM 1360 C C . LEU A 1 171 ? -4.509 -6.516 -0.037 1.00 98.81 171 LEU A C 1
ATOM 1362 O O . LEU A 1 171 ? -4.943 -6.795 -1.154 1.00 98.81 171 LEU A O 1
ATOM 1366 N N . MET A 1 172 ? -4.139 -7.468 0.827 1.00 98.81 172 MET A N 1
ATOM 1367 C CA . MET A 1 172 ? -4.275 -8.894 0.510 1.00 98.81 172 MET A CA 1
ATOM 1368 C C . MET A 1 172 ? -5.736 -9.321 0.310 1.00 98.81 172 MET A C 1
ATOM 1370 O O . MET A 1 172 ? -6.021 -10.131 -0.569 1.00 98.81 172 MET A O 1
ATOM 1374 N N . LEU A 1 173 ? -6.654 -8.788 1.119 1.00 98.56 173 LEU A N 1
ATOM 1375 C CA . LEU A 1 173 ? -8.080 -9.109 1.036 1.00 98.56 173 LEU A CA 1
ATOM 1376 C C . LEU A 1 173 ? -8.717 -8.456 -0.199 1.00 98.56 173 LEU A C 1
ATOM 1378 O O . LEU A 1 173 ? -9.438 -9.113 -0.942 1.00 98.56 173 LEU A O 1
ATOM 1382 N N . GLU A 1 174 ? -8.380 -7.195 -0.476 1.00 98.25 174 GLU A N 1
ATOM 1383 C CA . GLU A 1 174 ? -8.833 -6.490 -1.680 1.00 98.25 174 GLU A CA 1
ATOM 1384 C C . GLU A 1 174 ? -8.331 -7.175 -2.961 1.00 98.25 174 GLU A C 1
ATOM 1386 O O . GLU A 1 174 ? -9.079 -7.292 -3.931 1.00 98.25 174 GLU A O 1
ATOM 1391 N N . ALA A 1 175 ? -7.107 -7.714 -2.966 1.00 98.75 175 ALA A N 1
ATOM 1392 C CA . ALA A 1 175 ? -6.606 -8.503 -4.090 1.00 98.75 175 ALA A CA 1
ATOM 1393 C C . ALA A 1 175 ? -7.447 -9.771 -4.345 1.00 98.75 175 ALA A C 1
ATOM 1395 O O . ALA A 1 175 ? -7.724 -10.102 -5.501 1.00 98.75 175 ALA A O 1
ATOM 1396 N N . GLU A 1 176 ? -7.884 -10.478 -3.295 1.00 98.62 176 GLU A N 1
ATOM 1397 C CA . GLU A 1 176 ? -8.771 -11.646 -3.422 1.00 98.62 176 GLU A CA 1
ATOM 1398 C C . GLU A 1 176 ? -10.159 -11.257 -3.960 1.00 98.62 176 GLU A C 1
ATOM 1400 O O . GLU A 1 176 ? -10.663 -11.913 -4.882 1.00 98.62 176 GLU A O 1
ATOM 1405 N N . ASP A 1 177 ? -10.731 -10.154 -3.463 1.00 98.12 177 ASP A N 1
ATOM 1406 C CA . ASP A 1 177 ? -11.993 -9.590 -3.961 1.00 98.12 177 ASP A CA 1
ATOM 1407 C C . ASP A 1 177 ? -11.904 -9.278 -5.469 1.00 98.12 177 ASP A C 1
ATOM 1409 O O . ASP A 1 177 ? -12.745 -9.714 -6.262 1.00 98.12 177 ASP A O 1
ATOM 1413 N N . VAL A 1 178 ? -10.838 -8.594 -5.892 1.00 98.12 178 VAL A N 1
ATOM 1414 C CA . VAL A 1 178 ? -10.585 -8.200 -7.291 1.00 98.12 178 VAL A CA 1
ATOM 1415 C C . VAL A 1 178 ? -10.350 -9.407 -8.211 1.00 98.12 178 VAL A C 1
ATOM 1417 O O . VAL A 1 178 ? -10.776 -9.415 -9.377 1.00 98.12 178 VAL A O 1
ATOM 1420 N N . LEU A 1 179 ? -9.700 -10.460 -7.703 1.00 98.44 179 LEU A N 1
ATOM 1421 C CA . LEU A 1 179 ? -9.527 -11.738 -8.405 1.00 98.44 179 LEU A CA 1
ATOM 1422 C C . LEU A 1 179 ? -10.844 -12.518 -8.558 1.00 98.44 179 LEU A C 1
ATOM 1424 O O . LEU A 1 179 ? -10.901 -13.460 -9.367 1.00 98.44 179 LEU A O 1
ATOM 1428 N N . GLY A 1 180 ? -11.891 -12.120 -7.829 1.00 97.44 180 GLY A N 1
ATOM 1429 C CA . GLY A 1 180 ? -13.200 -12.766 -7.808 1.00 97.44 180 GLY A CA 1
ATOM 1430 C C . GLY A 1 180 ? -13.174 -14.123 -7.111 1.00 97.44 180 GLY A C 1
ATOM 1431 O O . GLY A 1 180 ? -13.924 -15.021 -7.498 1.00 97.44 180 GLY A O 1
ATOM 1432 N N . VAL A 1 181 ? -12.277 -14.304 -6.138 1.00 95.81 181 VAL A N 1
ATOM 1433 C CA . VAL A 1 181 ? -12.150 -15.542 -5.361 1.00 95.81 181 VAL A CA 1
ATOM 1434 C C . VAL A 1 181 ? -12.686 -15.336 -3.949 1.00 95.81 181 VAL A C 1
ATOM 1436 O O . VAL A 1 181 ? -12.685 -14.235 -3.415 1.00 95.81 181 VAL A O 1
ATOM 1439 N N . THR A 1 182 ? -13.169 -16.406 -3.322 1.00 95.44 182 THR A N 1
ATOM 1440 C CA . THR A 1 182 ? -13.497 -16.357 -1.893 1.00 95.44 182 THR A CA 1
ATOM 1441 C C . THR A 1 182 ? -12.222 -16.173 -1.085 1.00 95.44 182 THR A C 1
ATOM 1443 O O . THR A 1 182 ? -11.232 -16.836 -1.400 1.00 95.44 182 THR A O 1
ATOM 1446 N N . HIS A 1 183 ? -12.274 -15.374 -0.019 1.00 94.94 183 HIS A N 1
ATOM 1447 C CA . HIS A 1 183 ? -11.099 -15.163 0.817 1.00 94.94 183 HIS A CA 1
ATOM 1448 C C . HIS A 1 183 ? -10.510 -16.474 1.348 1.00 94.94 183 HIS A C 1
ATOM 1450 O O . HIS A 1 183 ? -11.222 -17.294 1.944 1.00 94.94 183 HIS A O 1
ATOM 1456 N N . ASP A 1 184 ? -9.207 -16.671 1.145 1.00 97.81 184 ASP A N 1
ATOM 1457 C CA . ASP A 1 184 ? -8.494 -17.833 1.668 1.00 97.81 184 ASP A CA 1
ATOM 1458 C C . ASP A 1 184 ? -8.380 -17.694 3.200 1.00 97.81 184 ASP A C 1
ATOM 1460 O O . ASP A 1 184 ? -7.894 -16.672 3.695 1.00 97.81 184 ASP A O 1
ATOM 1464 N N . PRO A 1 185 ? -8.751 -18.718 3.994 1.00 98.25 185 PRO A N 1
ATOM 1465 C CA . PRO A 1 185 ? -8.586 -18.688 5.448 1.00 98.25 185 PRO A CA 1
ATOM 1466 C C . PRO A 1 185 ? -7.155 -18.389 5.924 1.00 98.25 185 PRO A C 1
ATOM 1468 O O . PRO A 1 185 ? -6.961 -17.945 7.057 1.00 98.25 185 PRO A O 1
ATOM 1471 N N . ARG A 1 186 ? -6.135 -18.660 5.099 1.00 98.12 186 ARG A N 1
ATOM 1472 C CA . ARG A 1 186 ? -4.740 -18.277 5.364 1.00 98.12 186 ARG A CA 1
ATOM 1473 C C . ARG A 1 186 ? -4.538 -16.773 5.226 1.00 98.12 186 ARG A C 1
ATOM 1475 O O . ARG A 1 186 ? -3.895 -16.189 6.094 1.00 98.12 186 ARG A O 1
ATOM 1482 N N . THR A 1 187 ? -5.105 -16.165 4.185 1.00 98.50 187 THR A N 1
ATOM 1483 C CA . THR A 1 187 ? -5.061 -14.718 3.954 1.00 98.50 187 THR A CA 1
ATOM 1484 C C . THR A 1 187 ? -5.800 -13.983 5.068 1.00 98.50 187 THR A C 1
ATOM 1486 O O . THR A 1 187 ? -5.220 -13.109 5.706 1.00 98.50 187 THR A O 1
ATOM 1489 N N . GLU A 1 188 ? -7.022 -14.409 5.412 1.00 98.12 188 GLU A N 1
ATOM 1490 C CA . GLU A 1 188 ? -7.789 -13.792 6.507 1.00 98.12 188 GLU A CA 1
ATOM 1491 C C . GLU A 1 188 ? -7.076 -13.894 7.858 1.00 98.12 188 GLU A C 1
ATOM 1493 O O . GLU A 1 188 ? -7.074 -12.941 8.642 1.00 98.12 188 GLU A O 1
ATOM 1498 N N . ARG A 1 189 ? -6.451 -15.047 8.131 1.00 98.38 189 ARG A N 1
ATOM 1499 C CA . ARG A 1 189 ? -5.656 -15.246 9.344 1.00 98.38 189 ARG A CA 1
ATOM 1500 C C . ARG A 1 189 ? -4.458 -14.306 9.374 1.00 98.38 189 ARG A C 1
ATOM 1502 O O . ARG A 1 189 ? -4.245 -13.680 10.405 1.00 98.38 189 ARG A O 1
ATOM 1509 N N . MET A 1 190 ? -3.689 -14.222 8.288 1.00 98.75 190 MET A N 1
ATOM 1510 C CA . MET A 1 190 ? -2.501 -13.368 8.238 1.00 98.75 190 MET A CA 1
ATOM 1511 C C . MET A 1 190 ? -2.874 -11.888 8.366 1.00 98.75 190 MET A C 1
ATOM 1513 O O . MET A 1 190 ? -2.301 -11.195 9.198 1.00 98.75 190 MET A O 1
ATOM 1517 N N . ALA A 1 191 ? -3.896 -11.433 7.636 1.00 98.75 191 ALA A N 1
ATOM 1518 C CA . ALA A 1 191 ? -4.403 -10.065 7.728 1.00 98.75 191 ALA A CA 1
ATOM 1519 C C . ALA A 1 191 ? -4.805 -9.695 9.164 1.00 98.75 191 ALA A C 1
ATOM 1521 O O . ALA A 1 191 ? -4.441 -8.636 9.669 1.00 98.75 191 ALA A O 1
ATOM 1522 N N . ARG A 1 192 ? -5.511 -10.594 9.861 1.00 98.62 192 ARG A N 1
ATOM 1523 C CA . ARG A 1 192 ? -5.853 -10.381 11.270 1.00 98.62 192 ARG A CA 1
ATOM 1524 C C . ARG A 1 192 ? -4.617 -10.362 12.172 1.00 98.62 192 ARG A C 1
ATOM 1526 O O . ARG A 1 192 ? -4.558 -9.529 13.066 1.00 98.62 192 ARG A O 1
ATOM 1533 N N . MET A 1 193 ? -3.651 -11.258 11.953 1.00 98.56 193 MET A N 1
ATOM 1534 C CA . MET A 1 193 ? -2.417 -11.309 12.746 1.00 98.56 193 MET A CA 1
ATOM 1535 C C . MET A 1 193 ? -1.614 -10.010 12.647 1.00 98.56 193 MET A C 1
ATOM 1537 O O . MET A 1 193 ? -1.173 -9.526 13.682 1.00 98.56 193 MET A O 1
ATOM 1541 N N . LEU A 1 194 ? -1.483 -9.435 11.447 1.00 98.81 194 LEU A N 1
ATOM 1542 C CA . LEU A 1 194 ? -0.807 -8.150 11.224 1.00 98.81 194 LEU A CA 1
ATOM 1543 C C . LEU A 1 194 ? -1.461 -7.020 12.035 1.00 98.81 194 LEU A C 1
ATOM 1545 O O . LEU A 1 194 ? -0.803 -6.340 12.815 1.00 98.81 194 LEU A O 1
ATOM 1549 N N . VAL A 1 195 ? -2.788 -6.866 11.934 1.00 98.81 195 VAL A N 1
ATOM 1550 C CA . VAL A 1 195 ? -3.501 -5.808 12.674 1.00 98.81 195 VAL A CA 1
ATOM 1551 C C . VAL A 1 195 ? -3.474 -6.048 14.188 1.00 98.81 195 VAL A C 1
ATOM 1553 O O . VAL A 1 195 ? -3.293 -5.104 14.957 1.00 98.81 195 VAL A O 1
ATOM 1556 N N . ASP A 1 196 ? -3.641 -7.296 14.633 1.00 98.62 196 ASP A N 1
ATOM 1557 C CA . ASP A 1 196 ? -3.603 -7.651 16.058 1.00 98.62 196 ASP A CA 1
ATOM 1558 C C . ASP A 1 196 ? -2.209 -7.410 16.661 1.00 98.62 196 ASP A C 1
ATOM 1560 O O . ASP A 1 196 ? -2.102 -6.962 17.805 1.00 98.62 196 ASP A O 1
ATOM 1564 N N . HIS A 1 197 ? -1.142 -7.671 15.901 1.00 98.44 197 HIS A N 1
ATOM 1565 C CA . HIS A 1 197 ? 0.232 -7.405 16.321 1.00 98.44 197 HIS A CA 1
ATOM 1566 C C . HIS A 1 197 ? 0.527 -5.904 16.387 1.00 98.44 197 HIS A C 1
ATOM 1568 O O . HIS A 1 197 ? 0.947 -5.427 17.446 1.00 98.44 197 HIS A O 1
ATOM 1574 N N . ALA A 1 198 ? 0.198 -5.143 15.340 1.00 98.31 198 ALA A N 1
ATOM 1575 C CA . ALA A 1 198 ? 0.359 -3.690 15.335 1.00 98.31 198 ALA A CA 1
ATOM 1576 C C . ALA A 1 198 ? -0.409 -3.027 16.497 1.00 98.31 198 ALA A C 1
ATOM 1578 O O . ALA A 1 198 ? 0.100 -2.111 17.144 1.00 98.31 198 ALA A O 1
ATOM 1579 N N . LEU A 1 199 ? -1.603 -3.529 16.843 1.00 98.38 199 LEU A N 1
ATOM 1580 C CA . LEU A 1 199 ? -2.357 -3.081 18.022 1.00 98.38 199 LEU A CA 1
ATOM 1581 C C . LEU A 1 199 ? -1.687 -3.449 19.355 1.00 98.38 199 LEU A C 1
ATOM 1583 O O . LEU A 1 199 ? -1.825 -2.722 20.339 1.00 98.38 199 LEU A O 1
ATOM 1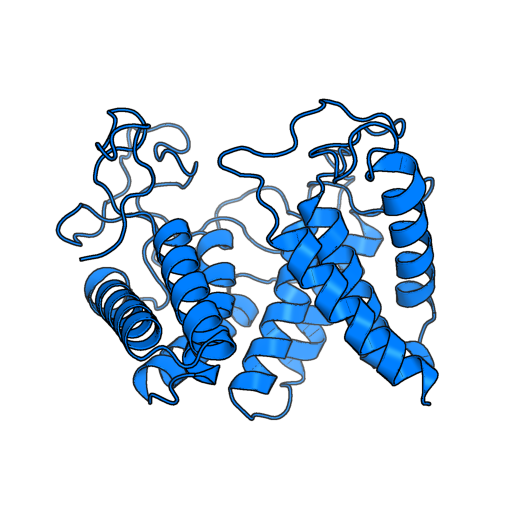587 N N . ALA A 1 200 ? -0.992 -4.581 19.419 1.00 97.12 200 ALA A N 1
ATOM 1588 C CA . ALA A 1 200 ? -0.343 -5.051 20.638 1.00 97.12 200 ALA A CA 1
ATOM 1589 C C . ALA A 1 200 ? 0.997 -4.348 20.915 1.00 97.12 200 ALA A C 1
ATOM 1591 O O . ALA A 1 200 ? 1.301 -4.064 22.077 1.00 97.12 200 ALA A O 1
ATOM 1592 N N . TYR A 1 201 ? 1.787 -4.066 19.876 1.00 97.19 201 TYR A N 1
ATOM 1593 C CA . TYR A 1 201 ? 3.175 -3.600 20.009 1.00 97.19 201 TYR A CA 1
ATOM 1594 C C . TYR A 1 201 ? 3.402 -2.174 19.489 1.00 97.19 201 TYR A C 1
ATOM 1596 O O . TYR A 1 201 ? 4.232 -1.443 20.041 1.00 97.19 201 TYR A O 1
ATOM 1604 N N . GLY A 1 202 ? 2.617 -1.754 18.496 1.00 97.25 202 GLY A N 1
ATOM 1605 C CA . GLY A 1 202 ? 2.738 -0.469 17.813 1.00 97.25 202 GLY A CA 1
ATOM 1606 C C . GLY A 1 202 ? 1.676 0.564 18.176 1.00 97.25 202 GLY A C 1
ATOM 1607 O O . GLY A 1 202 ? 1.632 1.611 17.549 1.00 97.25 202 GLY A O 1
ATOM 1608 N N . TRP A 1 203 ? 0.809 0.322 19.159 1.00 97.81 203 TRP A N 1
ATOM 1609 C CA . TRP A 1 203 ? -0.312 1.221 19.461 1.00 97.81 203 TRP A CA 1
ATOM 1610 C C . TRP A 1 203 ? -0.076 2.141 20.664 1.00 97.81 203 TRP A C 1
ATOM 1612 O O . TRP A 1 203 ? 0.349 1.710 21.744 1.00 97.81 203 TRP A O 1
ATOM 1622 N N . ASP A 1 204 ? -0.457 3.411 20.520 1.00 97.50 204 ASP A N 1
ATOM 1623 C CA . ASP A 1 204 ? -0.489 4.369 21.622 1.00 97.50 204 ASP A CA 1
ATOM 1624 C C . ASP A 1 204 ? -1.776 4.227 22.451 1.00 97.50 204 ASP A C 1
ATOM 1626 O O . ASP A 1 204 ? -2.849 4.715 22.095 1.00 97.50 204 ASP A O 1
ATOM 1630 N N . ASN A 1 205 ? -1.669 3.599 23.621 1.00 94.50 205 ASN A N 1
ATOM 1631 C CA . ASN A 1 205 ? -2.806 3.431 24.529 1.00 94.50 205 ASN A CA 1
ATOM 1632 C C . ASN A 1 205 ? -3.304 4.737 25.178 1.00 94.50 205 ASN A C 1
ATOM 1634 O O . ASN A 1 205 ? -4.421 4.744 25.704 1.00 94.50 205 ASN A O 1
ATOM 1638 N N . HIS A 1 206 ? -2.507 5.811 25.168 1.00 93.81 206 HIS A N 1
ATOM 1639 C CA . HIS A 1 206 ? -2.858 7.096 25.769 1.00 93.81 206 HIS A CA 1
ATOM 1640 C C . HIS A 1 206 ? -3.611 7.995 24.783 1.00 93.81 206 HIS A C 1
ATOM 1642 O O . HIS A 1 206 ? -4.740 8.383 25.070 1.00 93.81 206 HIS A O 1
ATOM 1648 N N . MET A 1 207 ? -3.017 8.303 23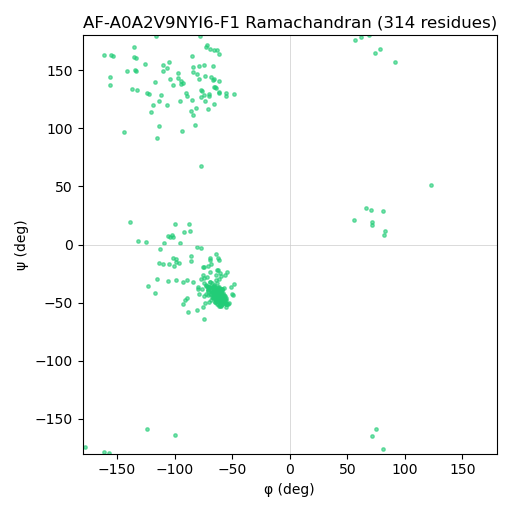.626 1.00 94.81 207 MET A N 1
ATOM 1649 C CA . MET A 1 207 ? -3.636 9.195 22.628 1.00 94.81 207 MET A CA 1
ATOM 1650 C C . MET A 1 207 ? -4.376 8.458 21.507 1.00 94.81 207 MET A C 1
ATOM 1652 O O . MET A 1 207 ? -5.163 9.074 20.799 1.00 94.81 207 MET A O 1
ATOM 1656 N N . GLY A 1 208 ? -4.140 7.158 21.323 1.00 97.12 208 GLY A N 1
ATOM 1657 C CA . GLY A 1 208 ? -4.536 6.445 20.109 1.00 97.12 208 GLY A CA 1
ATOM 1658 C C . GLY A 1 208 ? -3.579 6.694 18.940 1.00 97.12 208 GLY A C 1
ATOM 1659 O O . GLY A 1 208 ? -2.719 7.577 18.990 1.00 97.12 208 GLY A O 1
ATOM 1660 N N . GLY A 1 209 ? -3.740 5.901 17.883 1.00 98.06 209 GLY A N 1
ATOM 1661 C CA . GLY A 1 209 ? -2.870 5.914 16.708 1.00 98.06 209 GLY A CA 1
ATOM 1662 C C . GLY A 1 209 ? -1.713 4.921 16.813 1.00 98.06 209 GLY A C 1
ATOM 1663 O O . GLY A 1 209 ? -1.321 4.507 17.909 1.00 98.06 209 GLY A O 1
ATOM 1664 N N . PHE A 1 210 ? -1.182 4.542 15.655 1.00 98.44 210 PHE A N 1
ATOM 1665 C CA . PHE A 1 210 ? -0.050 3.627 15.543 1.00 98.44 210 PHE A CA 1
ATOM 1666 C C . PHE A 1 210 ? 1.261 4.412 15.495 1.00 98.44 210 PHE A C 1
ATOM 1668 O O . PHE A 1 210 ? 1.350 5.454 14.849 1.00 98.44 210 PHE A O 1
ATOM 1675 N N . TYR A 1 211 ? 2.268 3.905 16.186 1.00 98.25 211 TYR A N 1
ATOM 1676 C CA . TYR A 1 211 ? 3.657 4.320 16.074 1.00 98.25 211 TYR A CA 1
ATOM 1677 C C . TYR A 1 211 ? 4.246 3.902 14.719 1.00 98.25 211 TYR A C 1
ATOM 1679 O O . TYR A 1 211 ? 3.630 3.133 13.983 1.00 98.25 211 TYR A O 1
ATOM 1687 N N . GLU A 1 212 ? 5.421 4.425 14.381 1.00 96.38 212 GLU A N 1
ATOM 1688 C CA . GLU A 1 212 ? 6.053 4.207 13.074 1.00 96.38 212 GLU A CA 1
ATOM 1689 C C . GLU A 1 212 ? 6.654 2.798 12.961 1.00 96.38 212 GLU A C 1
ATOM 1691 O O . GLU A 1 212 ? 6.296 2.042 12.054 1.00 96.38 212 GLU A O 1
ATOM 1696 N N . GLU A 1 213 ? 7.502 2.417 13.920 1.00 96.12 213 GLU A N 1
ATOM 1697 C CA . GLU A 1 213 ? 8.269 1.170 13.850 1.00 96.12 213 GLU A CA 1
ATOM 1698 C C . GLU A 1 213 ? 8.696 0.622 15.218 1.00 96.12 213 GLU A C 1
ATOM 1700 O O . GLU A 1 213 ? 8.711 1.308 16.252 1.00 96.12 213 GLU A O 1
ATOM 1705 N N . GLY A 1 214 ? 9.067 -0.655 15.236 1.00 94.81 214 GLY A N 1
ATOM 1706 C CA . GLY A 1 214 ? 9.775 -1.257 16.357 1.00 94.81 214 GLY A CA 1
ATOM 1707 C C . GLY A 1 214 ? 10.141 -2.714 16.127 1.00 94.81 214 GLY A C 1
ATOM 1708 O O . GLY A 1 214 ? 9.944 -3.279 15.061 1.00 94.81 214 GLY A O 1
ATOM 1709 N N . THR A 1 215 ? 10.683 -3.359 17.155 1.00 91.19 215 THR A N 1
ATOM 1710 C CA . THR A 1 215 ? 11.022 -4.789 17.062 1.00 91.19 215 THR A CA 1
ATOM 1711 C C . THR A 1 215 ? 9.783 -5.691 17.132 1.00 91.19 215 THR A C 1
ATOM 1713 O O . THR A 1 215 ? 8.830 -5.386 17.845 1.00 91.19 215 THR A O 1
ATOM 1716 N N . THR A 1 216 ? 9.870 -6.893 16.553 1.00 89.19 216 THR A N 1
ATOM 1717 C CA . THR A 1 216 ? 8.801 -7.916 16.540 1.00 89.19 216 THR A CA 1
ATOM 1718 C C . THR A 1 216 ? 8.144 -8.214 17.897 1.00 89.19 216 THR A C 1
ATOM 1720 O O . THR A 1 216 ? 6.968 -8.556 17.944 1.00 89.19 216 THR A O 1
ATOM 1723 N N . PHE A 1 217 ? 8.879 -8.159 19.012 1.00 88.38 217 PHE A N 1
ATOM 1724 C CA . PHE A 1 217 ? 8.338 -8.488 20.346 1.00 88.38 217 PHE A CA 1
ATOM 1725 C C . PHE A 1 217 ? 8.674 -7.452 21.426 1.00 88.38 217 PHE A C 1
ATOM 1727 O O . PHE A 1 217 ? 8.379 -7.666 22.606 1.00 88.38 217 PHE A O 1
ATOM 1734 N N . GLY A 1 218 ? 9.349 -6.365 21.061 1.00 83.62 218 GLY A N 1
ATOM 1735 C CA . GLY A 1 218 ? 9.781 -5.325 21.989 1.00 83.62 218 GLY A CA 1
ATOM 1736 C C . GLY A 1 218 ? 8.854 -4.119 21.974 1.00 83.62 218 GLY A C 1
ATOM 1737 O O . GLY A 1 218 ? 7.716 -4.176 21.527 1.00 83.62 218 GLY A O 1
ATOM 1738 N N . LYS A 1 219 ? 9.336 -3.010 22.531 1.00 86.75 219 LYS A N 1
ATOM 1739 C CA . LYS A 1 219 ? 8.597 -1.745 22.489 1.00 86.75 219 LYS A CA 1
ATOM 1740 C C . LYS A 1 219 ? 8.779 -1.104 21.115 1.00 86.75 219 LYS A C 1
ATOM 1742 O O . LYS A 1 219 ? 9.831 -1.296 20.511 1.00 86.75 219 LYS A O 1
ATOM 1747 N N . ALA A 1 220 ? 7.809 -0.292 20.698 1.00 93.06 220 ALA A N 1
ATOM 1748 C CA . ALA A 1 220 ? 8.008 0.659 19.610 1.00 93.06 220 ALA A CA 1
ATOM 1749 C C . ALA A 1 220 ? 9.305 1.455 19.827 1.00 93.06 220 ALA A C 1
ATOM 1751 O O . ALA A 1 220 ? 9.550 1.965 20.934 1.00 93.06 220 ALA A O 1
ATOM 1752 N N . GLU A 1 221 ? 10.127 1.494 18.785 1.00 95.00 221 GLU A N 1
ATOM 1753 C CA . GLU A 1 221 ? 11.438 2.141 18.771 1.00 95.00 221 GLU A CA 1
ATOM 1754 C C . GLU A 1 221 ? 11.280 3.600 18.356 1.00 95.00 221 GLU A C 1
ATOM 1756 O O . GLU A 1 221 ? 11.754 4.484 19.074 1.00 95.00 221 GLU A O 1
ATOM 1761 N N . ASP A 1 222 ? 10.497 3.849 17.304 1.00 96.38 222 ASP A N 1
ATOM 1762 C CA . ASP A 1 222 ? 10.044 5.182 16.928 1.00 96.38 222 ASP A CA 1
ATOM 1763 C C . ASP A 1 222 ? 8.558 5.363 17.253 1.00 96.38 222 ASP A C 1
ATOM 1765 O O . ASP A 1 222 ? 7.691 4.632 16.778 1.00 96.38 222 ASP A O 1
ATOM 1769 N N . LYS A 1 223 ? 8.266 6.351 18.103 1.00 96.81 223 LYS A N 1
ATOM 1770 C CA . LYS A 1 223 ? 6.917 6.658 18.605 1.00 96.81 223 LYS A CA 1
ATOM 1771 C C . LYS A 1 223 ? 6.267 7.850 17.915 1.00 96.81 223 LYS A C 1
ATOM 1773 O O . LYS A 1 223 ? 5.230 8.334 18.382 1.00 96.81 223 LYS A O 1
ATOM 1778 N N . ARG A 1 224 ? 6.879 8.361 16.853 1.00 97.19 224 ARG A N 1
ATOM 1779 C CA . ARG A 1 224 ? 6.259 9.365 15.996 1.00 97.19 224 ARG A CA 1
ATOM 1780 C C . ARG A 1 224 ? 5.062 8.755 15.271 1.00 97.19 224 ARG A C 1
ATOM 1782 O O . ARG A 1 224 ? 4.965 7.543 15.085 1.00 97.19 224 ARG A O 1
ATOM 1789 N N . LYS A 1 225 ? 4.111 9.614 14.913 1.00 97.69 225 LYS A N 1
ATOM 1790 C CA . LYS A 1 225 ? 2.887 9.247 14.197 1.00 97.69 225 LYS A CA 1
ATOM 1791 C C . LYS A 1 225 ? 2.895 9.904 12.829 1.00 97.69 225 LYS A C 1
ATOM 1793 O O . LYS A 1 225 ? 2.470 11.049 12.647 1.00 97.69 225 LYS A O 1
ATOM 1798 N N . GLU A 1 226 ? 3.419 9.150 11.876 1.00 97.38 226 GLU A N 1
ATOM 1799 C CA . GLU A 1 226 ? 3.379 9.442 10.446 1.00 97.38 226 GLU A CA 1
ATOM 1800 C C . GLU A 1 226 ? 1.929 9.403 9.944 1.00 97.38 226 GLU A C 1
ATOM 1802 O O . GLU A 1 226 ? 1.161 8.500 10.290 1.00 97.38 226 GLU A O 1
ATOM 1807 N N . TRP A 1 227 ? 1.530 10.384 9.131 1.00 97.50 227 TRP A N 1
ATOM 1808 C CA . TRP A 1 227 ? 0.144 10.522 8.680 1.00 97.50 227 TRP A CA 1
ATOM 1809 C C . TRP A 1 227 ? -0.344 9.281 7.934 1.00 97.50 227 TRP A C 1
ATOM 1811 O O . TRP A 1 227 ? -1.450 8.822 8.200 1.00 97.50 227 TRP A O 1
ATOM 1821 N N . TRP A 1 228 ? 0.463 8.734 7.020 1.00 98.25 228 TRP A N 1
ATOM 1822 C CA . TRP A 1 228 ? 0.051 7.620 6.171 1.00 98.25 228 TRP A CA 1
ATOM 1823 C C . TRP A 1 228 ? -0.259 6.393 7.031 1.00 98.25 228 TRP A C 1
ATOM 1825 O O . TRP A 1 228 ? -1.356 5.859 6.918 1.00 98.25 228 TRP A O 1
ATOM 1835 N N . VAL A 1 229 ? 0.599 6.078 8.011 1.00 98.56 229 VAL A N 1
ATOM 1836 C CA . VAL A 1 229 ? 0.379 5.030 9.023 1.00 98.56 229 VAL A CA 1
ATOM 1837 C C . VAL A 1 229 ? -0.991 5.186 9.690 1.00 98.56 229 VAL A C 1
ATOM 1839 O O . VAL A 1 229 ? -1.722 4.213 9.883 1.00 98.56 229 VAL A O 1
ATOM 1842 N N . GLN A 1 230 ? -1.381 6.422 10.021 1.00 98.56 230 GLN A N 1
ATOM 1843 C CA . GLN A 1 230 ? -2.663 6.661 10.681 1.00 98.56 230 GLN A CA 1
ATOM 1844 C C . GLN A 1 230 ? -3.855 6.409 9.761 1.00 98.56 230 GLN A C 1
ATOM 1846 O O . GLN A 1 230 ? -4.848 5.826 10.191 1.00 98.56 230 GLN A O 1
ATOM 1851 N N . PHE A 1 231 ? -3.779 6.850 8.508 1.00 98.62 231 PHE A N 1
ATOM 1852 C CA . PHE A 1 231 ? -4.868 6.676 7.549 1.00 98.62 231 PHE A CA 1
ATOM 1853 C C . PHE A 1 231 ? -4.998 5.221 7.082 1.00 98.62 231 PHE A C 1
ATOM 1855 O O . PHE A 1 231 ? -6.121 4.726 6.963 1.00 98.62 231 PHE A O 1
ATOM 1862 N N . GLU A 1 232 ? -3.883 4.507 6.930 1.00 98.75 232 GLU A N 1
ATOM 1863 C CA . GLU A 1 232 ? -3.892 3.068 6.661 1.00 98.75 232 GLU A CA 1
ATOM 1864 C C . GLU A 1 232 ? -4.462 2.270 7.834 1.00 98.75 232 GLU A C 1
ATOM 1866 O O . GLU A 1 232 ? -5.342 1.419 7.657 1.00 98.75 232 GLU A O 1
ATOM 1871 N N . GLY A 1 233 ? -4.061 2.621 9.058 1.00 98.56 233 GLY A N 1
ATOM 1872 C CA . GLY A 1 233 ? -4.652 2.078 10.276 1.00 98.56 233 GLY A CA 1
ATOM 1873 C C . GLY A 1 233 ? -6.160 2.320 10.350 1.00 98.56 233 GLY A C 1
ATOM 1874 O O . GLY A 1 233 ? -6.918 1.394 10.639 1.00 98.56 233 GLY A O 1
ATOM 1875 N N . LEU A 1 234 ? -6.619 3.526 9.999 1.00 98.06 234 LEU A N 1
ATOM 1876 C CA . LEU A 1 234 ? -8.032 3.899 10.069 1.00 98.06 234 LEU A CA 1
ATOM 1877 C C . LEU A 1 234 ? -8.901 3.024 9.151 1.00 98.06 234 LEU A C 1
ATOM 1879 O O . LEU A 1 234 ? -9.966 2.559 9.566 1.00 98.06 234 LEU A O 1
ATOM 1883 N N . ASN A 1 235 ? -8.445 2.769 7.919 1.00 98.38 235 ASN A N 1
ATOM 1884 C CA . ASN A 1 235 ? -9.124 1.864 6.986 1.00 98.38 235 ASN A CA 1
ATOM 1885 C C . ASN A 1 235 ? -9.131 0.418 7.513 1.00 98.38 235 ASN A C 1
ATOM 1887 O O . ASN A 1 235 ? -10.177 -0.238 7.545 1.00 98.38 235 ASN A O 1
ATOM 1891 N N . SER A 1 236 ? -7.976 -0.052 7.982 1.00 98.62 236 SER A N 1
ATOM 1892 C CA . SER A 1 236 ? -7.765 -1.426 8.449 1.00 98.62 236 SER A CA 1
ATOM 1893 C C . SER A 1 236 ? -8.611 -1.772 9.665 1.00 98.62 236 SER A C 1
ATOM 1895 O O . SER A 1 236 ? -9.273 -2.808 9.690 1.00 98.62 236 SER A O 1
ATOM 1897 N N . LEU A 1 237 ? -8.649 -0.888 10.663 1.00 98.81 237 LEU A N 1
ATOM 1898 C CA . LEU A 1 237 ? -9.442 -1.082 11.875 1.00 98.81 237 LEU A CA 1
ATOM 1899 C C . LEU A 1 237 ? -10.931 -1.209 11.554 1.00 98.81 237 LEU A C 1
ATOM 1901 O O . LEU A 1 237 ? -11.612 -2.078 12.103 1.00 98.81 237 LEU A O 1
ATOM 1905 N N . LEU A 1 238 ? -11.443 -0.398 10.626 1.00 98.31 238 LEU A N 1
ATOM 1906 C CA . LEU A 1 238 ? -12.848 -0.484 10.248 1.00 98.31 238 LEU A CA 1
ATOM 1907 C C . LEU A 1 238 ? -13.155 -1.757 9.445 1.00 98.31 238 LEU A C 1
ATOM 1909 O O . LEU A 1 238 ? -14.166 -2.404 9.716 1.00 98.31 238 LEU A O 1
ATOM 1913 N N . LEU A 1 239 ? -12.272 -2.169 8.528 1.00 97.88 239 LEU A N 1
ATO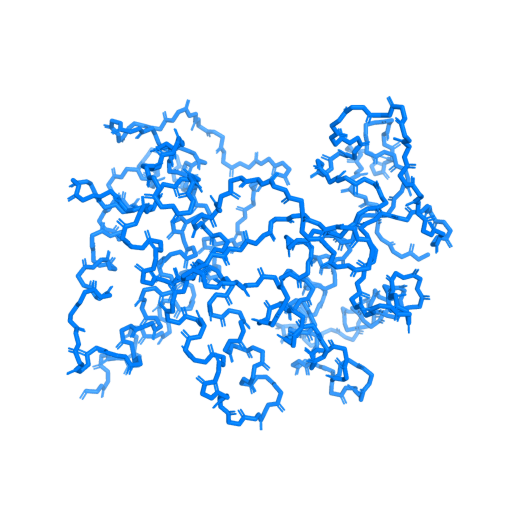M 1914 C CA . LEU A 1 239 ? -12.390 -3.460 7.837 1.00 97.88 239 LEU A CA 1
ATOM 1915 C C . LEU A 1 239 ? -12.393 -4.635 8.830 1.00 97.88 239 LEU A C 1
ATOM 1917 O O . LEU A 1 239 ? -13.222 -5.544 8.725 1.00 97.88 239 LEU A O 1
ATOM 1921 N N . MET A 1 240 ? -11.493 -4.623 9.817 1.00 98.44 240 MET A N 1
ATOM 1922 C CA . MET A 1 240 ? -11.443 -5.668 10.843 1.00 98.44 240 MET A CA 1
ATOM 1923 C C . MET A 1 240 ? -12.693 -5.657 11.723 1.00 98.44 240 MET A C 1
ATOM 1925 O O . MET A 1 240 ? -13.188 -6.724 12.088 1.00 98.44 240 MET A O 1
ATOM 1929 N N . HIS A 1 241 ? -13.271 -4.487 12.009 1.00 98.31 241 HIS A N 1
ATOM 1930 C CA . HIS A 1 241 ? -14.562 -4.406 12.688 1.00 98.31 241 HIS A CA 1
ATOM 1931 C C . HIS A 1 241 ? -15.704 -5.009 11.856 1.00 98.31 241 HIS A C 1
ATOM 1933 O O . HIS A 1 241 ? -16.501 -5.774 12.398 1.00 98.31 241 HIS A O 1
ATOM 1939 N N . GLU A 1 242 ? -15.774 -4.755 10.548 1.00 96.31 242 GLU A N 1
ATOM 1940 C CA . GLU A 1 242 ? -16.791 -5.382 9.687 1.00 96.31 242 GLU A CA 1
ATOM 1941 C C . GLU A 1 242 ? -16.706 -6.916 9.721 1.00 96.31 242 GLU A C 1
ATOM 1943 O O . GLU A 1 242 ? -17.732 -7.601 9.741 1.00 96.31 242 GLU A O 1
ATOM 1948 N N . LYS A 1 243 ? -15.487 -7.468 9.768 1.00 95.88 243 LYS A N 1
ATOM 1949 C CA . LYS A 1 243 ? -15.255 -8.919 9.806 1.00 95.88 243 LYS A CA 1
ATOM 1950 C C . LYS A 1 243 ? -15.462 -9.540 11.188 1.00 95.88 243 LYS A C 1
ATOM 1952 O O . LYS A 1 243 ? -16.050 -10.616 11.304 1.00 95.88 243 LYS A O 1
ATOM 1957 N N . TYR A 1 244 ? -14.978 -8.885 12.238 1.00 97.62 244 TYR A N 1
ATOM 1958 C CA . TYR A 1 244 ? -14.802 -9.486 13.564 1.00 97.62 244 TYR A CA 1
ATOM 1959 C C . TYR A 1 244 ? -15.510 -8.728 14.693 1.00 97.62 244 TYR A C 1
ATOM 1961 O O . TYR A 1 244 ? -15.453 -9.159 15.844 1.00 97.62 244 TYR A O 1
ATOM 1969 N N . GLY A 1 245 ? -16.239 -7.652 14.394 1.00 96.75 245 GLY A N 1
ATOM 1970 C CA . GLY A 1 245 ? -16.901 -6.784 15.375 1.00 96.75 245 GLY A CA 1
ATOM 1971 C C . GLY A 1 245 ? -17.940 -7.479 16.256 1.00 96.75 245 GLY A C 1
ATOM 1972 O O . GLY A 1 245 ? -18.181 -7.065 17.384 1.00 96.75 245 GLY A O 1
ATOM 1973 N N . LYS A 1 246 ? -18.518 -8.591 15.781 1.00 96.56 246 LYS A N 1
ATOM 1974 C CA . LYS A 1 246 ? -19.413 -9.447 16.585 1.00 96.56 246 LYS A CA 1
ATOM 1975 C C . LYS A 1 246 ? -18.669 -10.294 17.625 1.00 96.56 246 LYS A C 1
ATOM 1977 O O . LYS A 1 246 ? -19.295 -10.808 18.544 1.00 96.56 246 LYS A O 1
ATOM 1982 N N . GLN A 1 247 ? -17.363 -10.488 17.448 1.00 97.62 247 GLN A N 1
ATOM 1983 C CA . GLN A 1 247 ? -16.502 -11.297 18.317 1.00 97.62 247 GLN A CA 1
ATOM 1984 C C . GLN A 1 247 ? -15.728 -10.427 19.315 1.00 97.62 247 GLN A C 1
ATOM 1986 O O . GLN A 1 247 ? -15.410 -10.889 20.406 1.00 97.62 247 GLN A O 1
ATOM 1991 N N . THR A 1 248 ? -15.396 -9.190 18.937 1.00 97.88 248 THR A N 1
ATOM 1992 C CA . THR A 1 248 ? -14.599 -8.263 19.748 1.00 97.88 248 THR A CA 1
ATOM 1993 C C . THR A 1 248 ? -14.875 -6.808 19.364 1.00 97.88 248 THR A C 1
ATOM 1995 O O . THR A 1 248 ? -15.065 -6.504 18.187 1.00 97.88 248 THR A O 1
ATOM 1998 N N . SER A 1 249 ? -14.863 -5.899 20.344 1.00 97.94 249 SER A N 1
ATOM 1999 C CA . SER A 1 249 ? -14.995 -4.452 20.114 1.00 97.94 249 SER A CA 1
ATOM 2000 C C . SER A 1 249 ? -13.666 -3.760 19.804 1.00 97.94 249 SER A C 1
ATOM 2002 O O . SER A 1 249 ? -13.680 -2.639 19.303 1.00 97.94 249 SER A O 1
ATOM 2004 N N . VAL A 1 250 ? -12.531 -4.433 20.046 1.00 98.44 250 VAL A N 1
ATOM 2005 C CA . VAL A 1 250 ? -11.179 -3.839 20.037 1.00 98.44 250 VAL A CA 1
ATOM 2006 C C . VAL A 1 250 ? -10.909 -2.998 18.787 1.00 98.44 250 VAL A C 1
ATOM 2008 O O . VAL A 1 250 ? -10.407 -1.885 18.907 1.00 98.44 250 VAL A O 1
ATOM 2011 N N . TYR A 1 251 ? -11.291 -3.481 17.601 1.00 98.69 251 TYR A N 1
ATOM 2012 C CA . TYR A 1 251 ? -11.050 -2.755 16.352 1.00 98.69 251 TYR A CA 1
ATOM 2013 C C . TYR A 1 251 ? -11.857 -1.457 16.244 1.00 98.69 251 TYR A C 1
ATOM 2015 O O . TYR A 1 251 ? -11.330 -0.447 15.790 1.00 98.69 251 TYR A O 1
ATOM 2023 N N . PHE A 1 252 ? -13.118 -1.456 16.683 1.00 98.44 252 PHE A N 1
ATOM 2024 C CA . PHE A 1 252 ? -13.954 -0.255 16.625 1.00 98.44 252 PHE A CA 1
ATOM 2025 C C . PHE A 1 252 ? -13.577 0.748 17.713 1.00 98.44 252 PHE A C 1
ATOM 2027 O O . PHE A 1 252 ? -13.524 1.948 17.456 1.00 98.44 252 PHE A O 1
ATOM 2034 N N . ASP A 1 253 ? -13.238 0.258 18.906 1.00 98.56 253 ASP A N 1
ATOM 2035 C CA . ASP A 1 253 ? -12.740 1.099 19.995 1.00 98.56 253 ASP A CA 1
ATOM 2036 C C . ASP A 1 253 ? -11.426 1.790 19.589 1.00 98.56 253 ASP A C 1
ATOM 2038 O O . ASP A 1 253 ? -11.250 2.989 19.822 1.00 98.56 253 ASP A O 1
ATOM 2042 N N . ALA A 1 254 ? -10.518 1.061 18.931 1.00 98.75 254 ALA A N 1
ATOM 2043 C CA . ALA A 1 254 ? -9.298 1.623 18.360 1.00 98.75 254 ALA A CA 1
ATOM 2044 C C . ALA A 1 254 ? -9.600 2.597 17.209 1.00 98.75 254 ALA A C 1
ATOM 2046 O O . ALA A 1 254 ? -9.027 3.683 17.183 1.00 98.75 254 ALA A O 1
ATOM 2047 N N . PHE A 1 255 ? -10.535 2.269 16.310 1.00 98.75 255 PHE A N 1
ATOM 2048 C CA . PHE A 1 255 ? -10.955 3.148 15.211 1.00 98.75 255 PHE A CA 1
ATOM 2049 C C . PHE A 1 255 ? -11.445 4.509 15.725 1.00 98.75 255 PHE A C 1
ATOM 2051 O O . PHE A 1 255 ? -11.008 5.550 15.235 1.00 98.75 255 PHE A O 1
ATOM 2058 N N . LEU A 1 256 ? -12.303 4.519 16.752 1.00 98.50 256 LEU A N 1
ATOM 2059 C CA . LEU A 1 256 ? -12.809 5.754 17.359 1.00 98.50 256 LEU A CA 1
ATOM 2060 C C . LEU A 1 256 ? -11.682 6.589 17.977 1.00 98.50 256 LEU A C 1
ATOM 2062 O O . LEU A 1 256 ? -11.625 7.799 17.756 1.00 98.50 256 LEU A O 1
ATOM 2066 N N . LYS A 1 257 ? -10.757 5.948 18.703 1.00 98.50 257 LYS A N 1
ATOM 2067 C CA . LYS A 1 257 ? -9.582 6.625 19.275 1.00 98.50 257 LYS A CA 1
ATOM 2068 C C . LYS A 1 257 ? -8.646 7.171 18.198 1.00 98.50 257 LYS A C 1
ATOM 2070 O O . LYS A 1 257 ? -8.159 8.287 18.332 1.00 98.50 257 LYS A O 1
ATOM 2075 N N . GLN A 1 258 ? -8.412 6.421 17.120 1.00 98.50 258 GLN A N 1
ATOM 2076 C CA . GLN A 1 258 ? -7.577 6.884 16.013 1.00 98.50 258 GLN A CA 1
ATOM 2077 C C . GLN A 1 258 ? -8.206 8.078 15.302 1.00 98.50 258 GLN A C 1
ATOM 2079 O O . GLN A 1 258 ? -7.514 9.044 14.998 1.00 98.50 258 GLN A O 1
ATOM 2084 N N . TRP A 1 259 ? -9.520 8.041 15.068 1.00 98.44 259 TRP A N 1
ATOM 2085 C CA . TRP A 1 259 ? -10.228 9.166 14.470 1.00 98.44 259 TRP A CA 1
ATOM 2086 C C . TRP A 1 259 ? -10.166 10.416 15.351 1.00 98.44 259 TRP A C 1
ATOM 2088 O O . TRP A 1 259 ? -9.959 11.516 14.835 1.00 98.44 259 TRP A O 1
ATOM 2098 N N . GLN A 1 260 ? -10.295 10.248 16.671 1.00 98.31 260 GLN A N 1
ATOM 2099 C CA . GLN A 1 260 ? -10.113 11.339 17.624 1.00 98.31 260 GLN A CA 1
ATOM 2100 C C . GLN A 1 260 ? -8.699 11.924 17.523 1.00 98.31 260 GLN A C 1
ATOM 2102 O O . GLN A 1 260 ? -8.562 13.128 17.327 1.00 98.31 260 GLN A O 1
ATOM 2107 N N . PHE A 1 261 ? -7.664 11.079 17.548 1.00 98.38 261 PHE A N 1
ATOM 2108 C CA . PHE A 1 261 ? -6.275 11.511 17.383 1.00 98.38 261 PHE A CA 1
ATOM 2109 C C . PHE A 1 261 ? -6.050 12.284 16.075 1.00 98.38 261 PHE A C 1
ATOM 2111 O O . PHE A 1 261 ? -5.506 13.388 16.090 1.00 98.38 261 PHE A O 1
ATOM 2118 N N . ILE A 1 262 ? -6.505 11.738 14.941 1.00 97.94 262 ILE A N 1
ATOM 2119 C CA . ILE A 1 262 ? -6.374 12.390 13.631 1.00 97.94 262 ILE A CA 1
ATOM 2120 C C . ILE A 1 262 ? -7.056 13.763 13.653 1.00 97.94 262 ILE A C 1
ATOM 2122 O O . ILE A 1 262 ? -6.473 14.741 13.191 1.00 97.94 262 ILE A O 1
ATOM 2126 N N . SER A 1 263 ? -8.265 13.840 14.213 1.00 97.38 263 SER A N 1
ATOM 2127 C CA . SER A 1 263 ? -9.065 15.068 14.251 1.00 97.38 263 SER A CA 1
ATOM 2128 C C . SER A 1 263 ? -8.478 16.147 15.160 1.00 97.38 263 SER A C 1
ATOM 2130 O O . SER A 1 263 ? -8.553 17.324 14.820 1.00 97.38 263 SER A O 1
ATOM 2132 N N . GLU A 1 264 ? -7.924 15.761 16.310 1.00 96.81 264 GLU A N 1
ATOM 2133 C CA . GLU A 1 264 ? -7.434 16.694 17.331 1.00 96.81 264 GLU A CA 1
ATOM 2134 C C . GLU A 1 264 ? -5.968 17.100 17.125 1.00 96.81 264 GLU A C 1
ATOM 2136 O O . GLU A 1 264 ? -5.600 18.218 17.483 1.00 96.81 264 GLU A O 1
ATOM 2141 N N . HIS A 1 265 ? -5.138 16.223 16.545 1.00 96.88 265 HIS A N 1
ATOM 2142 C CA . HIS A 1 265 ? -3.682 16.413 16.487 1.00 96.88 265 HIS A CA 1
ATOM 2143 C C . HIS A 1 265 ? -3.089 16.399 15.075 1.00 96.88 265 HIS A C 1
ATOM 2145 O O . HIS A 1 265 ? -2.119 17.109 14.816 1.00 96.88 265 HIS A O 1
ATOM 2151 N N . GLN A 1 266 ? -3.622 15.584 14.157 1.00 96.56 266 GLN A N 1
ATOM 2152 C CA . GLN A 1 266 ? -3.006 15.406 12.835 1.00 96.56 266 GLN A CA 1
ATOM 2153 C C . GLN A 1 266 ? -3.574 16.369 11.780 1.00 96.56 266 GLN A C 1
ATOM 2155 O O . GLN A 1 266 ? -2.856 16.765 10.858 1.00 96.56 266 GLN A O 1
ATOM 2160 N N . ILE A 1 267 ? -4.853 16.738 11.885 1.00 96.69 267 ILE A N 1
ATOM 2161 C CA . ILE A 1 267 ? -5.483 17.744 11.025 1.00 96.69 267 ILE A CA 1
ATOM 2162 C C . ILE A 1 267 ? -5.064 19.136 11.486 1.00 96.69 267 ILE A C 1
ATOM 2164 O O . ILE A 1 267 ? -5.124 19.473 12.663 1.00 96.69 267 ILE A O 1
ATOM 2168 N N . ASP A 1 268 ? -4.670 19.963 10.527 1.00 96.25 268 ASP A N 1
ATOM 2169 C CA . ASP A 1 268 ? -4.252 21.335 10.781 1.00 96.25 268 ASP A CA 1
ATOM 2170 C C . ASP A 1 268 ? -5.455 22.280 10.817 1.00 96.25 268 ASP A C 1
ATOM 2172 O O . ASP A 1 268 ? -6.133 22.447 9.794 1.00 96.25 268 ASP A O 1
ATOM 2176 N N . PRO A 1 269 ? -5.751 22.900 11.971 1.00 93.94 269 PRO A N 1
ATOM 2177 C CA . PRO A 1 269 ? -6.921 23.754 12.108 1.00 93.94 269 PRO A CA 1
ATOM 2178 C C . PRO A 1 269 ? -6.748 25.127 11.443 1.00 93.94 269 PRO A C 1
ATOM 2180 O O . PRO A 1 269 ? -7.755 25.785 11.184 1.00 93.94 269 PRO A O 1
ATOM 2183 N N . GLU A 1 270 ? -5.515 25.571 11.173 1.00 94.31 270 GLU A N 1
ATOM 2184 C CA . GLU A 1 270 ? -5.225 26.905 10.630 1.00 94.31 270 GLU A CA 1
ATOM 2185 C C . GLU A 1 270 ? -5.142 26.885 9.102 1.00 94.31 270 GLU A C 1
ATOM 2187 O O . GLU A 1 270 ? -5.821 27.665 8.432 1.00 94.31 270 GLU A O 1
ATOM 2192 N N . PHE A 1 271 ? -4.341 25.974 8.546 1.00 94.50 271 PHE A N 1
ATOM 2193 C CA . PHE A 1 271 ? -4.063 25.911 7.105 1.00 94.50 271 PHE A CA 1
ATOM 2194 C C . PHE A 1 271 ? -4.702 24.714 6.401 1.00 94.50 271 PHE A C 1
ATOM 2196 O O . PHE A 1 271 ? -4.547 24.564 5.187 1.00 94.50 271 PHE A O 1
ATOM 2203 N N . HIS A 1 272 ? -5.453 23.894 7.139 1.00 91.56 272 HIS A N 1
ATOM 2204 C CA . HIS A 1 272 ? -6.088 22.677 6.642 1.00 91.56 272 HIS A CA 1
ATOM 2205 C C . HIS A 1 272 ? -5.085 21.624 6.134 1.00 91.56 272 HIS A C 1
ATOM 2207 O O . HIS A 1 272 ? -3.859 21.769 6.177 1.00 91.56 272 HIS A O 1
ATOM 2213 N N . GLY A 1 273 ? -5.626 20.490 5.692 1.00 93.81 273 GLY A N 1
ATOM 2214 C CA . GLY A 1 273 ? -4.833 19.310 5.373 1.00 93.81 273 GLY A CA 1
ATOM 2215 C C . GLY A 1 273 ? -4.273 18.641 6.627 1.00 93.81 273 GLY A C 1
ATOM 2216 O O . GLY A 1 273 ? -4.702 18.895 7.751 1.00 93.81 273 GLY A O 1
ATOM 2217 N N . VAL A 1 274 ? -3.300 17.762 6.419 1.00 96.00 274 VAL A N 1
ATOM 2218 C CA . VAL A 1 274 ? -2.811 16.838 7.446 1.00 96.00 274 VAL A CA 1
ATOM 2219 C C . VAL A 1 274 ? -1.316 17.056 7.652 1.00 96.00 274 VAL A C 1
ATOM 2221 O O . VAL A 1 274 ? -0.564 17.090 6.675 1.00 96.00 274 VAL A O 1
ATOM 2224 N N . TYR A 1 275 ? -0.874 17.230 8.897 1.00 96.69 275 TYR A N 1
ATOM 2225 C CA . TYR A 1 275 ? 0.549 17.261 9.244 1.00 96.69 275 TYR A CA 1
ATOM 2226 C C . TYR A 1 275 ? 1.220 15.935 8.896 1.00 96.69 275 TYR A C 1
ATOM 2228 O O . TYR A 1 275 ? 0.626 14.877 9.087 1.00 96.69 275 TYR A O 1
ATOM 2236 N N . GLN A 1 276 ? 2.452 15.983 8.381 1.00 95.88 276 GLN A N 1
ATOM 2237 C CA . GLN A 1 276 ? 3.187 14.766 8.038 1.00 95.88 276 GLN A CA 1
ATOM 2238 C C . GLN A 1 276 ? 3.442 13.908 9.282 1.00 95.88 276 GLN A C 1
ATOM 2240 O O . GLN A 1 276 ? 3.102 12.731 9.292 1.00 95.88 276 GLN A O 1
ATOM 2245 N N . VAL A 1 277 ? 3.990 14.509 10.335 1.00 96.81 277 VAL A N 1
ATOM 2246 C CA . VAL A 1 277 ? 4.405 13.791 11.540 1.00 96.81 277 VAL A CA 1
ATOM 2247 C C . VAL A 1 277 ? 3.895 14.523 12.769 1.00 96.81 277 VAL A C 1
ATOM 2249 O O . VAL A 1 277 ? 4.045 15.743 12.879 1.00 96.81 277 VAL A O 1
ATOM 2252 N N . VAL A 1 278 ? 3.309 13.764 13.689 1.00 97.31 278 VAL A N 1
ATOM 2253 C CA . VAL A 1 278 ? 2.969 14.216 15.038 1.00 97.31 278 VAL A CA 1
ATOM 2254 C C . VAL A 1 278 ? 3.854 13.476 16.033 1.00 97.31 278 VAL A C 1
ATOM 2256 O O . VAL A 1 278 ? 3.962 12.248 15.997 1.00 97.31 278 VAL A O 1
ATOM 2259 N N . GLY A 1 279 ? 4.504 14.234 16.909 1.00 96.62 279 GLY A N 1
ATOM 2260 C CA . GLY A 1 279 ? 5.389 13.711 17.934 1.00 96.62 279 GLY A CA 1
ATOM 2261 C C . GLY A 1 279 ? 4.635 13.009 19.074 1.00 96.62 279 GLY A C 1
ATOM 2262 O O . GLY A 1 279 ? 3.409 13.116 19.195 1.00 96.62 279 GLY A O 1
ATOM 2263 N N . PRO A 1 280 ? 5.357 12.314 19.972 1.00 92.94 280 PRO A N 1
ATOM 2264 C CA . PRO A 1 280 ? 4.758 11.584 21.093 1.00 92.94 280 PRO A CA 1
ATOM 2265 C C . PRO A 1 280 ? 3.999 12.446 22.114 1.00 92.94 280 PRO A C 1
ATOM 2267 O O . PRO A 1 280 ? 3.327 11.896 22.982 1.00 92.94 280 PRO A O 1
ATOM 2270 N N . ASP A 1 281 ? 4.122 13.772 22.057 1.00 94.56 281 ASP A N 1
ATOM 2271 C CA . ASP A 1 281 ? 3.395 14.728 22.901 1.00 94.56 281 ASP A CA 1
ATOM 2272 C C . ASP A 1 281 ? 2.119 15.283 22.237 1.00 94.56 281 ASP A C 1
ATOM 2274 O O . ASP A 1 281 ? 1.423 16.105 22.833 1.00 94.56 281 ASP A O 1
ATOM 2278 N N . GLY A 1 282 ? 1.800 14.827 21.021 1.00 95.12 282 GLY A N 1
ATOM 2279 C CA . GLY A 1 282 ? 0.631 15.269 20.263 1.00 95.12 282 GLY A CA 1
ATOM 2280 C C . GLY A 1 282 ? 0.845 16.576 19.497 1.00 95.12 282 GLY A C 1
ATOM 2281 O O . GLY A 1 282 ? -0.132 17.145 19.008 1.00 95.12 282 GLY A O 1
ATOM 2282 N N . THR A 1 283 ? 2.087 17.063 19.385 1.00 96.44 283 THR A N 1
ATOM 2283 C CA . THR A 1 283 ? 2.430 18.256 18.599 1.00 96.44 283 THR A CA 1
ATOM 2284 C C . THR A 1 283 ? 2.940 17.890 17.205 1.00 96.44 283 THR A C 1
ATOM 2286 O O . THR A 1 283 ? 3.627 16.888 17.019 1.00 96.44 283 THR A O 1
ATOM 2289 N N . ALA A 1 284 ? 2.594 18.688 16.194 1.00 96.56 284 ALA A N 1
ATOM 2290 C CA . ALA A 1 284 ? 3.118 18.501 14.844 1.00 96.56 284 ALA A CA 1
ATOM 2291 C C . ALA A 1 284 ? 4.610 18.868 14.788 1.00 96.56 284 ALA A C 1
ATOM 2293 O O . ALA A 1 284 ? 4.989 19.975 15.171 1.00 96.56 284 ALA A O 1
ATOM 2294 N N . GLU A 1 285 ? 5.454 17.974 14.266 1.00 95.31 285 GLU A N 1
ATOM 2295 C CA . GLU A 1 285 ? 6.906 18.217 14.199 1.00 95.31 285 GLU A CA 1
ATOM 2296 C C . GLU A 1 285 ? 7.281 19.227 13.109 1.00 95.31 285 GLU A C 1
ATOM 2298 O O . GLU A 1 285 ? 8.282 19.936 13.213 1.00 95.31 285 GLU A O 1
ATOM 2303 N N . ASN A 1 286 ? 6.486 19.296 12.039 1.00 88.06 286 ASN A N 1
ATOM 2304 C CA . ASN A 1 286 ? 6.652 20.278 10.977 1.00 88.06 286 ASN A CA 1
ATOM 2305 C C . ASN A 1 286 ? 5.326 20.570 10.257 1.00 88.06 286 ASN A C 1
ATOM 2307 O O . ASN A 1 286 ? 4.365 19.802 10.320 1.00 88.06 286 ASN A O 1
ATOM 2311 N N . SER A 1 287 ? 5.289 21.690 9.535 1.00 89.44 287 SER A N 1
ATOM 2312 C CA . SER A 1 287 ? 4.123 22.152 8.774 1.00 89.44 287 SER A CA 1
ATOM 2313 C C . SER A 1 287 ? 4.109 21.684 7.311 1.00 89.44 287 SER A C 1
ATOM 2315 O O . SER A 1 287 ? 3.280 22.152 6.529 1.00 89.44 287 SER A O 1
ATOM 2317 N N . THR A 1 288 ? 4.993 20.760 6.913 1.00 88.19 288 THR A N 1
ATOM 2318 C CA . THR A 1 288 ? 5.071 20.273 5.527 1.00 88.19 288 THR A CA 1
ATOM 2319 C C . THR A 1 288 ? 3.795 19.517 5.163 1.00 88.19 288 THR A C 1
ATOM 2321 O O . THR A 1 288 ? 3.437 18.521 5.794 1.00 88.19 288 THR A O 1
ATOM 2324 N N . LYS A 1 289 ? 3.099 19.987 4.120 1.00 91.81 289 LYS A N 1
ATOM 2325 C CA . LYS A 1 289 ? 1.866 19.361 3.606 1.00 91.81 289 LYS A CA 1
ATOM 2326 C C . LYS A 1 289 ? 2.077 18.508 2.364 1.00 91.81 289 LYS A C 1
ATOM 2328 O O . LYS A 1 289 ? 1.230 17.672 2.068 1.00 91.81 289 LYS A O 1
ATOM 2333 N N . GLY A 1 290 ? 3.191 18.703 1.665 1.00 93.38 290 GLY A N 1
ATOM 2334 C CA . GLY A 1 290 ? 3.531 17.950 0.470 1.00 93.38 290 GLY A CA 1
ATOM 2335 C C . GLY A 1 290 ? 5.032 17.941 0.227 1.00 93.38 290 GLY A C 1
ATOM 2336 O O . GLY A 1 290 ? 5.699 18.959 0.400 1.00 93.38 290 GLY A O 1
ATOM 2337 N N . GLN A 1 291 ? 5.544 16.775 -0.138 1.00 92.06 291 GLN A N 1
ATOM 2338 C CA . GLN A 1 291 ? 6.938 16.519 -0.503 1.00 92.06 291 GLN A CA 1
ATOM 2339 C C . GLN A 1 291 ? 7.001 15.196 -1.279 1.00 92.06 291 GLN A C 1
ATOM 2341 O O . GLN A 1 291 ? 5.964 14.577 -1.508 1.00 92.06 291 GLN A O 1
ATOM 2346 N N . ILE A 1 292 ? 8.187 14.751 -1.694 1.00 91.25 292 ILE A N 1
ATOM 2347 C CA . ILE A 1 292 ? 8.336 13.555 -2.542 1.00 91.25 292 ILE A CA 1
ATOM 2348 C C . ILE A 1 292 ? 7.698 12.286 -1.938 1.00 91.25 292 ILE A C 1
ATOM 2350 O O . ILE A 1 292 ? 7.253 11.426 -2.687 1.00 91.25 292 ILE A O 1
ATOM 2354 N N . TRP A 1 293 ? 7.582 12.213 -0.608 1.00 93.25 293 TRP A N 1
ATOM 2355 C CA . TRP A 1 293 ? 6.939 11.117 0.126 1.00 93.25 293 TRP A CA 1
ATOM 2356 C C . TRP A 1 293 ? 5.524 11.428 0.618 1.00 93.25 293 TRP A C 1
ATOM 2358 O O . TRP A 1 293 ? 4.812 10.521 1.030 1.00 93.25 293 TRP A O 1
ATOM 2368 N N . LYS A 1 294 ? 5.083 12.692 0.568 1.00 94.62 294 LYS A N 1
ATOM 2369 C CA . LYS A 1 294 ? 3.746 13.096 1.021 1.00 94.62 294 LYS A CA 1
ATOM 2370 C C . LYS A 1 294 ? 2.948 13.739 -0.100 1.00 94.62 294 LYS A C 1
ATOM 2372 O O . LYS A 1 294 ? 3.226 14.861 -0.514 1.00 94.62 294 LYS A O 1
ATOM 2377 N N . ALA A 1 295 ? 1.884 13.052 -0.493 1.00 94.44 295 ALA A N 1
ATOM 2378 C CA . ALA A 1 295 ? 0.840 13.555 -1.377 1.00 94.44 295 ALA A CA 1
ATOM 2379 C C . ALA A 1 295 ? -0.539 13.440 -0.691 1.00 94.44 295 ALA A C 1
ATOM 2381 O O . ALA A 1 295 ? -0.619 13.353 0.534 1.00 94.44 295 ALA A O 1
ATOM 2382 N N . ALA A 1 296 ? -1.613 13.435 -1.486 1.00 93.50 296 ALA A N 1
ATOM 2383 C CA . ALA A 1 296 ? -3.004 13.297 -1.034 1.00 93.50 296 ALA A CA 1
ATOM 2384 C C . ALA A 1 296 ? -3.561 11.863 -1.198 1.00 93.50 296 ALA A C 1
ATOM 2386 O O . ALA A 1 296 ? -4.774 11.663 -1.280 1.00 93.50 296 ALA A O 1
ATOM 2387 N N . TYR A 1 297 ? -2.675 10.874 -1.365 1.00 96.94 297 TYR A N 1
ATOM 2388 C CA . TYR A 1 297 ? -3.059 9.498 -1.678 1.00 96.94 297 TYR A CA 1
ATOM 2389 C C . TYR A 1 297 ? -3.651 8.768 -0.466 1.00 96.94 297 TYR A C 1
ATOM 2391 O O . TYR A 1 297 ? -4.830 8.421 -0.484 1.00 96.94 297 TYR A O 1
ATOM 2399 N N . HIS A 1 298 ? -2.849 8.564 0.584 1.00 98.00 298 HIS A N 1
ATOM 2400 C CA . HIS A 1 298 ? -3.230 7.745 1.739 1.00 98.00 298 HIS A CA 1
ATOM 2401 C C . HIS A 1 298 ? -4.468 8.290 2.463 1.00 98.00 298 HIS A C 1
ATOM 2403 O O . HIS A 1 298 ? -5.427 7.558 2.700 1.00 98.00 298 HIS A O 1
ATOM 2409 N N . ASP A 1 299 ? -4.500 9.593 2.753 1.00 95.88 299 ASP A N 1
ATOM 2410 C CA . ASP A 1 299 ? -5.639 10.242 3.401 1.00 95.88 299 ASP A CA 1
ATOM 2411 C C . ASP A 1 299 ? -6.873 10.286 2.493 1.00 95.88 299 ASP A C 1
ATOM 2413 O O . ASP A 1 299 ? -7.978 9.964 2.936 1.00 95.88 299 ASP A O 1
ATOM 2417 N N . GLY A 1 300 ? -6.693 10.599 1.207 1.00 96.62 300 GLY A N 1
ATOM 2418 C CA . GLY A 1 300 ? -7.778 10.575 0.226 1.00 96.62 300 GLY A CA 1
ATOM 2419 C C . GLY A 1 300 ? -8.434 9.196 0.104 1.00 96.62 300 GLY A C 1
ATOM 2420 O O . GLY A 1 300 ? -9.657 9.077 0.229 1.00 96.62 300 GLY A O 1
ATOM 2421 N N . ARG A 1 301 ? -7.631 8.144 -0.096 1.00 96.38 301 ARG A N 1
ATOM 2422 C CA . ARG A 1 301 ? -8.103 6.758 -0.223 1.00 96.38 301 ARG A CA 1
ATOM 2423 C C . ARG A 1 301 ? -8.774 6.276 1.058 1.00 96.38 301 ARG A C 1
ATOM 2425 O O . ARG A 1 301 ? -9.911 5.806 1.005 1.00 96.38 301 ARG A O 1
ATOM 2432 N N . ALA A 1 302 ? -8.110 6.425 2.202 1.00 97.06 302 ALA A N 1
ATOM 2433 C CA . ALA A 1 302 ? -8.640 5.958 3.476 1.00 97.06 302 ALA A CA 1
ATOM 2434 C C . ALA A 1 302 ? -9.985 6.616 3.803 1.00 97.06 302 ALA A C 1
ATOM 2436 O O . ALA A 1 302 ? -10.933 5.919 4.155 1.00 97.06 302 ALA A O 1
ATOM 2437 N N . LEU A 1 303 ? -10.122 7.935 3.622 1.00 97.12 303 LEU A N 1
ATOM 2438 C CA . LEU A 1 303 ? -11.381 8.635 3.899 1.00 97.12 303 LEU A CA 1
ATOM 2439 C C . LEU A 1 303 ? -12.517 8.210 2.959 1.00 97.12 303 LEU A C 1
ATOM 2441 O O . LEU A 1 303 ? -13.664 8.102 3.403 1.00 97.12 303 LEU A O 1
ATOM 2445 N N . LEU A 1 304 ? -12.230 7.945 1.679 1.00 97.31 304 LEU A N 1
ATOM 2446 C CA . LEU A 1 304 ? -13.222 7.413 0.737 1.00 97.31 304 LEU A CA 1
ATOM 2447 C C . LEU A 1 304 ? -13.692 6.011 1.153 1.00 97.31 304 LEU A C 1
ATOM 2449 O O . LEU A 1 304 ? -14.904 5.778 1.233 1.00 97.31 304 LEU A O 1
ATOM 2453 N N . ASN A 1 305 ? -12.756 5.121 1.486 1.00 96.50 305 ASN A N 1
ATOM 2454 C CA . ASN A 1 305 ? -13.044 3.749 1.910 1.00 96.50 305 ASN A CA 1
ATOM 2455 C C . ASN A 1 305 ? -13.807 3.714 3.241 1.00 96.50 305 ASN A C 1
ATOM 2457 O O . ASN A 1 305 ? -14.871 3.099 3.339 1.00 96.50 305 ASN A O 1
ATOM 2461 N N . VAL A 1 306 ? -13.327 4.446 4.249 1.00 97.88 306 VAL A N 1
ATOM 2462 C CA . VAL A 1 306 ? -13.958 4.551 5.573 1.00 97.88 306 VAL A CA 1
ATOM 2463 C C . VAL A 1 306 ? -15.376 5.099 5.458 1.00 97.88 306 VAL A C 1
ATOM 2465 O O . VAL A 1 306 ? -16.307 4.527 6.025 1.00 97.88 306 VAL A O 1
ATOM 2468 N N . LYS A 1 307 ? -15.588 6.162 4.672 1.00 98.00 307 LYS A N 1
ATOM 2469 C CA . LYS A 1 307 ? -16.928 6.717 4.437 1.00 98.00 307 LYS A CA 1
ATOM 2470 C C . LYS A 1 307 ? -17.874 5.686 3.821 1.00 98.00 307 LYS A C 1
ATOM 2472 O O . LYS A 1 307 ? -19.040 5.633 4.213 1.00 98.00 307 LYS A O 1
ATOM 2477 N N . ALA A 1 308 ? -17.409 4.904 2.848 1.00 96.56 308 ALA A N 1
ATOM 2478 C CA . ALA A 1 308 ? -18.221 3.868 2.216 1.00 96.56 308 ALA A CA 1
ATOM 2479 C C . ALA A 1 308 ? -18.605 2.759 3.214 1.00 96.56 308 ALA A C 1
ATOM 2481 O O . ALA A 1 308 ? -19.786 2.418 3.314 1.00 96.56 308 ALA A O 1
ATOM 2482 N N . ARG A 1 309 ? -17.644 2.268 4.009 1.00 96.06 309 ARG A N 1
ATOM 2483 C CA . ARG A 1 309 ? -17.867 1.244 5.049 1.00 96.06 309 ARG A CA 1
ATOM 2484 C C . ARG A 1 309 ? -18.819 1.729 6.147 1.00 96.06 309 ARG A C 1
ATOM 2486 O O . ARG A 1 309 ? -19.790 1.049 6.463 1.00 96.06 309 ARG A O 1
ATOM 2493 N N . LEU A 1 310 ? -18.631 2.948 6.664 1.00 97.25 310 LEU A N 1
ATOM 2494 C CA . LEU A 1 310 ? -19.520 3.526 7.684 1.00 97.25 310 LEU A CA 1
ATOM 2495 C C . LEU A 1 310 ? -20.968 3.665 7.201 1.00 97.25 310 LEU A C 1
ATOM 2497 O O . LEU A 1 310 ? -21.890 3.385 7.962 1.00 97.25 310 LEU A O 1
ATOM 2501 N N . LYS A 1 311 ? -21.187 4.064 5.940 1.00 96.94 311 LYS A N 1
ATOM 2502 C CA . LYS A 1 311 ? -22.541 4.114 5.363 1.00 96.94 311 LYS A CA 1
ATOM 2503 C C . LYS A 1 311 ? -23.201 2.738 5.358 1.00 96.94 311 LYS A C 1
ATOM 2505 O O . LYS A 1 311 ? -24.331 2.614 5.808 1.00 96.94 311 LYS A O 1
ATOM 2510 N N . LYS A 1 312 ? -22.471 1.713 4.912 1.00 94.62 312 LYS A N 1
ATOM 2511 C CA . LYS A 1 312 ? -22.953 0.328 4.893 1.00 94.62 312 LYS A CA 1
ATOM 2512 C C . LYS A 1 312 ? -23.252 -0.206 6.298 1.00 94.62 312 LYS A C 1
ATOM 2514 O O . LYS A 1 312 ? -24.196 -0.970 6.461 1.00 94.62 312 LYS A O 1
ATOM 2519 N N . LEU A 1 313 ? -22.455 0.170 7.299 1.00 93.00 313 LEU A N 1
ATOM 2520 C CA . LEU A 1 313 ? -22.687 -0.199 8.698 1.00 93.00 313 LEU A CA 1
ATOM 2521 C C . LEU A 1 313 ? -23.917 0.499 9.289 1.00 93.00 313 LEU A C 1
ATOM 2523 O O . LEU A 1 313 ? -24.642 -0.119 10.055 1.00 93.00 313 LEU A O 1
ATOM 2527 N N . ALA A 1 314 ? -24.177 1.757 8.923 1.00 93.56 314 ALA A N 1
ATOM 2528 C CA . ALA A 1 314 ? -25.340 2.507 9.404 1.00 93.56 314 ALA A CA 1
ATOM 2529 C C . ALA A 1 314 ? -26.682 2.016 8.823 1.00 93.56 314 ALA A C 1
ATOM 2531 O O . ALA A 1 314 ? -27.738 2.345 9.358 1.00 93.56 314 ALA A O 1
ATOM 2532 N N . GLU A 1 315 ? -26.646 1.270 7.718 1.00 92.88 315 GLU A N 1
ATOM 2533 C CA . GLU A 1 315 ? -27.821 0.661 7.081 1.00 92.88 315 GLU A CA 1
ATOM 2534 C C . GLU A 1 315 ? -28.203 -0.708 7.682 1.00 92.88 315 GLU A C 1
ATOM 2536 O O . GLU A 1 315 ? -29.266 -1.235 7.343 1.00 92.88 315 GLU A O 1
ATOM 2541 N N . GLN A 1 316 ? -27.353 -1.290 8.539 1.00 80.44 316 GLN A N 1
ATOM 2542 C CA . GLN A 1 316 ? -27.551 -2.595 9.193 1.00 80.44 316 GLN A CA 1
ATOM 2543 C C . GLN A 1 316 ? -28.179 -2.453 10.580 1.00 80.44 316 GLN A C 1
ATOM 2545 O O . GLN A 1 316 ? -28.980 -3.350 10.931 1.00 80.44 316 GLN A O 1
#

Nearest PDB structures (foldseek):
  8h1l-assembly2_D  TM=9.021E-01  e=4.981E-24  Runella slithyformis
  8h1l-assembly1_A  TM=9.015E-01  e=2.270E-23  Runella slithyformis
  3wkh-assembly1_A  TM=9.227E-01  e=3.631E-22  Rhodothermus marinus
  5zhb-assembly1_A  TM=9.187E-01  e=1.742E-20  Caldibacillus thermoamylovorans
  5x32-assembly1_A  TM=8.896E-01  e=8.768E-15  Marinomonas mediterranea MMB-1

Solvent-accessible surface area (backbone atoms only — not comparable to full-atom values): 16543 Å² total; per-residue (Å²): 116,76,58,62,72,42,58,48,100,84,71,42,70,40,89,72,44,34,68,38,32,44,43,51,54,45,25,52,54,24,26,53,23,20,50,47,17,67,75,67,68,40,67,66,32,40,51,50,17,53,50,36,49,52,43,46,56,73,42,31,48,33,92,85,66,54,60,56,51,38,32,22,39,58,88,42,46,74,40,69,55,59,93,84,62,80,76,53,82,44,82,86,60,48,51,55,41,24,28,43,39,68,42,47,54,46,39,34,47,21,41,35,48,34,39,74,72,44,89,43,73,65,55,51,53,50,36,56,49,36,48,49,42,46,60,71,69,30,38,41,88,85,24,44,45,47,49,36,21,44,66,82,67,48,71,47,95,72,61,26,47,33,27,58,31,21,38,48,26,47,48,55,52,52,39,31,55,70,71,71,46,80,79,49,73,67,56,56,49,49,24,48,27,12,41,55,34,26,59,72,44,24,46,37,88,84,62,37,42,42,23,44,28,22,48,94,86,49,63,50,72,40,58,38,31,42,43,53,34,40,25,31,37,46,35,31,24,49,53,48,23,76,77,41,42,93,81,43,59,66,36,51,58,49,33,54,34,28,52,47,33,41,64,73,41,33,40,37,89,86,82,53,64,50,31,44,35,25,39,83,85,56,45,59,77,47,85,56,66,66,52,102,90,36,74,70,56,50,58,51,51,24,54,53,51,41,52,52,50,51,53,60,58,74,74,108

pLDDT: mean 95.46, std 5.76, range [59.69, 98.94]

Mean predicted aligned error: 3.5 Å

Foldseek 3Di:
DFDQLDADPVRHDDPQRDLKHFLLSLLVLLLVLLVCCVVPVDVVSLVSNVVSVVLQCVQFADPPQGDGFGIAHNVSHQFAADPPDDFADHSVRDGGQKDFLSSLLSNLVSLLSSCLNPVDPVSLVNNVRSLCCNLPQQADPPQFGQTIGHPNRDGDDDWTFLLSSLLSLVSSVSSCVSSVHDDDPSSNNNSVSSLVQQCVAQFDPPQAFGFGIGHSPHHGPGRKHFPLSLLSLLLSLLVCCVVCVVPDVSSVVRNVSSVRLQVPQQADPPPGAGAGIAHPVSHRPDPDQDDSPHDCPSVVVSVVSNVVSVVVVVVD

Sequence (316 aa):
GGFYWGVDDHGQVSSFYTDRKELYGESFAMYGAAAASQATSDPKALLLAQNAFRWIDTHAHDPRNGGYFEVLTREGKVMEADATASGSNSPGGFFIGYKSMNTHIHLLESFSQLYEVWKDDTVRKRLEELLTIVRDKICVQPGVMNLYFTNDWRPLPDHDSYGHDVETAYLMLEAEDVLGVTHDPRTERMARMLVDHALAYGWDNHMGGFYEEGTTFGKAEDKRKEWWVQFEGLNSLLLMHEKYGKQTSVYFDAFLKQWQFISEHQIDPEFHGVYQVVGPDGTAENSTKGQIWKAAYHDGRALLNVKARLKKLAEQ

Secondary structure (DSSP, 8-state):
----S---TTSPPPTTT-S-EEHHHHHHHHHHHHHHHHHH--HHHHHHHHHHHHHHHHHHB-TTTSSB-SEE-TTSPBPPP-TT--S--STT-PPTTSEEHHHHHHHHHHHHHHHHH---HHHHHHHHHHHHHIIIIIEETTTEE--EE-TT-PBPP--EEHHHHHHHHHHHHHHHHHHT-PPPHHHHHHHHHHHHHHHHHSB-TTT-SB-SEE-TTS-EEE--EEHHHHHHHHHHHHHHHHHHTTT-SHHHHHHHHHHHHIIIIIB-TTT-SB-SEE-TTS-BS-----BTTB-SHHHHHHHHHHHHHHHHHHT-

Radius of gyration: 19.27 Å; Cα contacts (8 Å, |Δi|>4): 555; chains: 1; bounding box: 59×46×49 Å